Protein AF-A0A5C5G8S6-F1 (afdb_monomer_lite)

Radius of gyration: 29.31 Å; chains: 1; bounding box: 77×38×85 Å

pLDDT: mean 71.07, std 17.26, range [37.69, 96.75]

Foldseek 3Di:
DPPPDPCDPVNLPPPPDPDPADLLNVLQVVLVLQLVLLVVQLVVLVVVLPDPPDDPVNNVLSVVSNVVSVVSNVLSVLSNVCSVVLDLVSLVVSLVVLVVVLVVLVVLVVVVVVVVPDPVCVVLVVVVVVVVVVVVVCVVVVVVPVVDDDDPPVVVVVVVVVVVVVVSVVVVSSVVVLCSVLVSLVVVVVVVVVVVPVVDPDDDDDDDPDPPPPPDQDSVRSSVSVSVVSVVNSVSSVVSSVVSVSVVVCVLQCFDPVDPDDDGDNPPPPPVNVVVVVVVVVVVVVVVVVVVVVD

Structure (mmCIF, N/CA/C/O backbone):
data_AF-A0A5C5G8S6-F1
#
_entry.id   AF-A0A5C5G8S6-F1
#
loop_
_atom_site.group_PDB
_atom_site.id
_atom_site.type_symbol
_atom_site.label_atom_id
_atom_site.label_alt_id
_atom_site.label_comp_id
_atom_site.label_asym_id
_atom_site.label_entity_id
_atom_site.label_seq_id
_atom_site.pdbx_PDB_ins_code
_atom_site.Cartn_x
_atom_site.Cartn_y
_atom_site.Cartn_z
_atom_site.occupancy
_atom_site.B_iso_or_equiv
_atom_site.auth_seq_id
_atom_site.auth_comp_id
_atom_site.auth_asym_id
_atom_site.auth_atom_id
_atom_site.pdbx_PDB_model_num
ATOM 1 N N . MET A 1 1 ? -39.181 -14.891 23.688 1.00 41.28 1 MET A N 1
ATOM 2 C CA . MET A 1 1 ? -38.321 -13.697 23.821 1.00 41.28 1 MET A CA 1
ATOM 3 C C . MET A 1 1 ? -37.142 -14.094 24.687 1.00 41.28 1 MET A C 1
ATOM 5 O O . MET A 1 1 ? -37.355 -14.393 25.852 1.00 41.28 1 MET A O 1
ATOM 9 N N . GLN A 1 2 ? -35.945 -14.228 24.117 1.00 37.69 2 GLN A N 1
ATOM 10 C CA . GLN A 1 2 ? -34.743 -14.430 24.928 1.00 37.69 2 GLN A CA 1
ATOM 11 C C . GLN A 1 2 ? -34.398 -13.081 25.564 1.00 37.69 2 GLN A C 1
ATOM 13 O O . GLN A 1 2 ? -34.300 -12.080 24.857 1.00 37.69 2 GLN A O 1
ATOM 18 N N . SER A 1 3 ? -34.314 -13.037 26.893 1.00 48.69 3 SER A N 1
ATOM 19 C CA . SER A 1 3 ? -33.840 -11.863 27.621 1.00 48.69 3 SER A CA 1
ATOM 20 C C . SER A 1 3 ? -32.429 -11.537 27.141 1.00 48.69 3 SER A C 1
ATOM 22 O O . SER A 1 3 ? -31.570 -12.419 27.171 1.00 48.69 3 SER A O 1
ATOM 24 N N . PHE A 1 4 ? -32.200 -10.301 26.693 1.00 49.53 4 PHE A N 1
ATOM 25 C CA . PHE A 1 4 ? -30.855 -9.806 26.414 1.00 49.53 4 PHE A CA 1
ATOM 26 C C . PHE A 1 4 ? -29.991 -10.057 27.653 1.00 49.53 4 PHE A C 1
ATOM 28 O O . PHE A 1 4 ? -30.268 -9.512 28.722 1.00 49.53 4 PHE A O 1
ATOM 35 N N . ALA A 1 5 ? -28.991 -10.930 27.526 1.00 59.69 5 ALA A N 1
ATOM 36 C CA . ALA A 1 5 ? -27.983 -11.068 28.560 1.00 59.69 5 ALA A CA 1
ATOM 37 C C . ALA A 1 5 ? -27.243 -9.721 28.630 1.00 59.69 5 ALA A C 1
ATOM 39 O O . ALA A 1 5 ? -26.780 -9.248 27.587 1.00 59.69 5 ALA A O 1
ATOM 40 N N . PRO A 1 6 ? -27.199 -9.056 29.798 1.00 64.06 6 PRO A N 1
ATOM 41 C CA . PRO A 1 6 ? -26.493 -7.792 29.929 1.00 64.06 6 PRO A CA 1
ATOM 42 C C . PRO A 1 6 ? -25.030 -8.004 29.551 1.00 64.06 6 PRO A C 1
ATOM 44 O O . PRO A 1 6 ? -24.425 -8.991 29.966 1.00 64.06 6 PRO A O 1
ATOM 47 N N . PHE A 1 7 ? -24.492 -7.083 28.752 1.00 53.84 7 PHE A N 1
ATOM 48 C CA . PHE A 1 7 ? -23.094 -7.087 28.334 1.00 53.84 7 PHE A CA 1
ATOM 49 C C . PHE A 1 7 ? -22.221 -7.139 29.592 1.00 53.84 7 PHE A C 1
ATOM 51 O O . PHE A 1 7 ? -22.242 -6.214 30.410 1.00 53.84 7 PHE A O 1
ATOM 58 N N . THR A 1 8 ? -21.516 -8.246 29.806 1.00 60.38 8 THR A N 1
ATOM 59 C CA . THR A 1 8 ? -20.646 -8.383 30.971 1.00 60.38 8 THR A CA 1
ATOM 60 C C . THR A 1 8 ? -19.299 -7.732 30.660 1.00 60.38 8 THR A C 1
ATOM 62 O O . THR A 1 8 ? -18.848 -7.769 29.516 1.00 60.38 8 THR A O 1
ATOM 65 N N . PRO A 1 9 ? -18.595 -7.149 31.644 1.00 57.72 9 PRO A N 1
ATOM 66 C CA . PRO A 1 9 ? -17.245 -6.623 31.423 1.00 57.72 9 PRO A CA 1
ATOM 67 C C . PRO A 1 9 ? -16.270 -7.666 30.849 1.00 57.72 9 PRO A C 1
ATOM 69 O O . PRO A 1 9 ? -15.322 -7.304 30.162 1.00 57.72 9 PRO A O 1
ATOM 72 N N . SER A 1 10 ? -16.522 -8.958 31.084 1.00 61.84 10 SER A N 1
ATOM 73 C CA . SER A 1 10 ? -15.786 -10.078 30.484 1.00 61.84 10 SER A CA 1
ATOM 74 C C . SER A 1 10 ? -16.032 -10.278 28.985 1.00 61.84 10 SER A C 1
ATOM 76 O O . SER A 1 10 ? -15.214 -10.926 28.333 1.00 61.84 10 SER A O 1
ATOM 78 N N . ASP A 1 11 ? -17.118 -9.729 28.431 1.00 61.88 11 ASP A N 1
ATOM 79 C CA . ASP A 1 11 ? -17.425 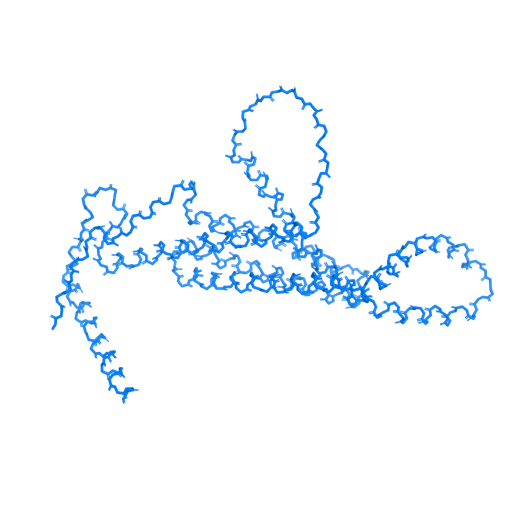-9.785 26.996 1.00 61.88 11 ASP A CA 1
ATOM 80 C C . ASP A 1 11 ? -16.616 -8.757 26.194 1.00 61.88 11 ASP A C 1
ATOM 82 O O . ASP A 1 11 ? -16.367 -8.953 25.000 1.00 61.88 11 ASP A O 1
ATOM 86 N N . VAL A 1 12 ? -16.136 -7.691 26.848 1.00 58.38 12 VAL A N 1
ATOM 87 C CA . VAL A 1 12 ? -15.132 -6.798 26.266 1.00 58.38 12 VAL A CA 1
ATOM 88 C C . VAL A 1 12 ? -13.822 -7.570 26.250 1.00 58.38 12 VAL A C 1
ATOM 90 O O . VAL A 1 12 ? -13.150 -7.725 27.271 1.00 58.38 12 VAL A O 1
ATOM 93 N N . ARG A 1 13 ? -13.453 -8.104 25.081 1.00 56.03 13 ARG A N 1
ATOM 94 C CA . ARG A 1 13 ? -12.182 -8.810 24.916 1.00 56.03 13 ARG A CA 1
ATOM 95 C C . ARG A 1 13 ? -11.063 -7.846 25.302 1.00 56.03 13 ARG A C 1
ATOM 97 O O . ARG A 1 13 ? -10.711 -6.966 24.526 1.00 56.03 13 ARG A O 1
ATOM 104 N N . HIS A 1 14 ? -10.465 -8.034 26.477 1.00 51.22 14 HIS A N 1
ATOM 105 C CA . HIS A 1 14 ? -9.249 -7.334 26.885 1.00 51.22 14 HIS A CA 1
ATOM 106 C C . HIS A 1 14 ? -8.072 -7.779 26.001 1.00 51.22 14 HIS A C 1
ATOM 108 O O . HIS A 1 14 ? -7.168 -8.491 26.435 1.00 51.22 14 HIS A O 1
ATOM 114 N N . ARG A 1 15 ? -8.058 -7.368 24.732 1.00 50.75 15 ARG A N 1
ATOM 115 C CA . ARG A 1 15 ? -6.915 -7.524 23.835 1.00 50.75 15 ARG A CA 1
ATOM 116 C C . ARG A 1 15 ? -5.945 -6.379 24.101 1.00 50.75 15 ARG A C 1
ATOM 118 O O . ARG A 1 15 ? -5.785 -5.474 23.293 1.00 50.75 15 ARG A O 1
ATOM 125 N N . ARG A 1 16 ? -5.282 -6.413 25.261 1.00 46.94 16 ARG A N 1
ATOM 126 C CA . ARG A 1 16 ? -4.108 -5.565 25.507 1.00 46.94 16 ARG A CA 1
ATOM 127 C C . ARG A 1 16 ? -2.948 -6.123 24.680 1.00 46.94 16 ARG A C 1
ATOM 129 O O . ARG A 1 16 ? -2.204 -6.972 25.161 1.00 46.94 16 ARG A O 1
ATOM 136 N N . PHE A 1 17 ? -2.805 -5.705 23.424 1.00 42.25 17 PHE A N 1
ATOM 137 C CA . PHE A 1 17 ? -1.596 -6.035 22.671 1.00 42.25 17 PHE A CA 1
ATOM 138 C C . PHE A 1 17 ? -0.416 -5.192 23.174 1.00 42.25 17 PHE A C 1
ATOM 140 O O . PHE A 1 17 ? -0.381 -3.972 23.046 1.00 42.25 17 PHE A O 1
ATOM 147 N N . CYS A 1 18 ? 0.557 -5.895 23.755 1.00 43.56 18 CYS A N 1
ATOM 148 C CA . CYS A 1 18 ? 1.796 -5.410 24.365 1.00 43.56 18 CYS A CA 1
ATOM 149 C C . CYS A 1 18 ? 2.941 -5.113 23.367 1.00 43.56 18 CYS A C 1
ATOM 151 O O . CYS A 1 18 ? 4.102 -5.278 23.728 1.00 43.56 18 CYS A O 1
ATOM 153 N N . LEU A 1 19 ? 2.682 -4.662 22.131 1.00 45.00 19 LEU A N 1
ATOM 154 C CA . LEU A 1 19 ? 3.768 -4.315 21.192 1.00 45.00 19 LEU A CA 1
ATOM 155 C C . LEU A 1 19 ? 3.790 -2.820 20.828 1.00 45.00 19 LEU A C 1
ATOM 157 O O . LEU A 1 19 ? 3.574 -2.447 19.685 1.00 45.00 19 LEU A O 1
ATOM 161 N N . CYS A 1 20 ? 4.051 -1.996 21.847 1.00 49.06 20 CYS A N 1
ATOM 162 C CA . CYS A 1 20 ? 4.685 -0.660 21.890 1.00 49.06 20 CYS A CA 1
ATOM 163 C C . CYS A 1 20 ? 4.348 0.453 20.872 1.00 49.06 20 CYS A C 1
ATOM 165 O O . CYS A 1 20 ? 4.872 1.554 21.020 1.00 49.06 20 CYS A O 1
ATOM 167 N N . VAL A 1 21 ? 3.469 0.251 19.896 1.00 52.44 21 VAL A N 1
ATOM 168 C CA . VAL A 1 21 ? 2.945 1.316 19.037 1.00 52.44 21 VAL A CA 1
ATOM 169 C C . VAL A 1 21 ? 1.429 1.159 19.028 1.00 52.44 21 VAL A C 1
ATOM 171 O O . VAL A 1 21 ? 0.947 0.117 18.584 1.00 52.44 21 VAL A O 1
ATOM 174 N N . PRO A 1 22 ? 0.657 2.144 19.525 1.00 74.56 22 PRO A N 1
ATOM 175 C CA . PRO A 1 22 ? -0.795 2.114 19.387 1.00 74.56 22 PRO A CA 1
ATOM 176 C C . PRO A 1 22 ? -1.127 1.853 17.916 1.00 74.56 22 PRO A C 1
ATOM 178 O O . PRO A 1 22 ? -0.537 2.508 17.057 1.00 74.56 22 PRO A O 1
ATOM 181 N N . ALA A 1 23 ? -2.005 0.890 17.612 1.00 79.81 23 ALA A N 1
ATOM 182 C CA . ALA A 1 23 ? -2.240 0.419 16.239 1.00 79.81 23 ALA A CA 1
ATOM 183 C C . ALA A 1 23 ? -2.485 1.588 15.264 1.00 79.81 23 ALA A C 1
ATOM 185 O O . ALA A 1 23 ? -1.946 1.619 14.157 1.00 79.81 23 ALA A O 1
ATOM 186 N N . ARG A 1 24 ? -3.160 2.632 15.759 1.00 83.94 24 ARG A N 1
ATOM 187 C CA . ARG A 1 24 ? -3.315 3.939 15.113 1.00 83.94 24 ARG A CA 1
ATOM 188 C C . ARG A 1 24 ? -2.002 4.571 14.630 1.00 83.94 24 ARG A C 1
ATOM 190 O O . ARG A 1 24 ? -1.904 4.956 13.469 1.00 83.94 24 ARG A O 1
ATOM 197 N N . TRP A 1 25 ? -0.995 4.700 15.493 1.00 87.38 25 TRP A N 1
ATOM 198 C CA . TRP A 1 25 ? 0.314 5.253 15.124 1.00 87.38 25 TRP A CA 1
ATOM 199 C C . TRP A 1 25 ? 1.044 4.366 14.119 1.00 87.38 25 TRP A C 1
ATOM 201 O O . TRP A 1 25 ? 1.739 4.893 13.255 1.00 87.38 25 TRP A O 1
ATOM 211 N N . GLY A 1 26 ? 0.844 3.047 14.189 1.00 86.06 26 GLY A N 1
ATOM 212 C CA . GLY A 1 26 ? 1.350 2.111 13.189 1.00 86.06 26 GLY A CA 1
ATOM 213 C C . GLY A 1 26 ? 0.797 2.430 11.801 1.00 86.06 26 GLY A C 1
ATOM 214 O O . GLY A 1 26 ? 1.569 2.664 10.872 1.00 86.06 26 GLY A O 1
ATOM 215 N N . VAL A 1 27 ? -0.530 2.536 11.673 1.00 88.81 27 VAL A N 1
ATOM 216 C CA . VAL A 1 27 ? -1.188 2.885 10.403 1.00 88.81 27 VAL A CA 1
ATOM 217 C C . VAL A 1 27 ? -0.757 4.270 9.913 1.00 88.81 27 VAL A C 1
ATOM 219 O O . VAL A 1 27 ? -0.433 4.415 8.736 1.00 88.81 27 VAL A O 1
ATOM 222 N N . LEU A 1 28 ? -0.679 5.272 10.797 1.00 91.69 28 LEU A N 1
ATOM 223 C CA . LEU A 1 28 ? -0.243 6.628 10.434 1.00 91.69 28 LEU A CA 1
ATOM 224 C C . LEU A 1 28 ? 1.201 6.663 9.924 1.00 91.69 28 LEU A C 1
ATOM 226 O O . LEU A 1 28 ? 1.461 7.239 8.867 1.00 91.69 28 LEU A O 1
ATOM 230 N N . ALA A 1 29 ? 2.132 6.047 10.654 1.00 89.19 29 ALA A N 1
ATOM 231 C CA . ALA A 1 29 ? 3.547 6.041 10.300 1.00 89.19 29 ALA A CA 1
ATOM 232 C C . ALA A 1 29 ? 3.795 5.282 8.992 1.00 89.19 29 ALA A C 1
ATOM 234 O O . ALA A 1 29 ? 4.519 5.770 8.125 1.00 89.19 29 ALA A O 1
ATOM 235 N N . LEU A 1 30 ? 3.160 4.119 8.821 1.00 87.62 30 LEU A N 1
ATOM 236 C CA . LEU A 1 30 ? 3.308 3.308 7.613 1.00 87.62 30 LEU A CA 1
ATOM 237 C C . LEU A 1 30 ? 2.661 3.970 6.400 1.00 87.62 30 LEU A C 1
ATOM 239 O O . LEU A 1 30 ? 3.263 3.973 5.329 1.00 87.62 30 LEU A O 1
ATOM 243 N N . SER A 1 31 ? 1.494 4.595 6.568 1.00 91.62 31 SER A N 1
ATOM 244 C CA . SER A 1 31 ? 0.842 5.352 5.495 1.00 91.62 31 SER A CA 1
ATOM 245 C C . SER A 1 31 ? 1.689 6.548 5.066 1.00 91.62 31 SER A C 1
ATOM 247 O O . SER A 1 31 ? 1.892 6.763 3.875 1.00 91.62 31 SER A O 1
ATOM 249 N N . LEU A 1 32 ? 2.258 7.298 6.014 1.00 93.12 32 LEU A N 1
ATOM 250 C CA . LEU A 1 32 ? 3.120 8.437 5.697 1.00 93.12 32 LEU A CA 1
ATOM 251 C C . LEU A 1 32 ? 4.421 8.001 5.005 1.00 93.12 32 LEU A C 1
ATOM 253 O O . LEU A 1 32 ? 4.829 8.607 4.011 1.00 93.12 32 LEU A O 1
ATOM 257 N N . ALA A 1 33 ? 5.060 6.938 5.499 1.00 89.38 33 ALA A N 1
ATOM 258 C CA . ALA A 1 33 ? 6.261 6.381 4.885 1.00 89.38 33 ALA A CA 1
ATOM 259 C C . ALA A 1 33 ? 5.972 5.860 3.468 1.00 89.38 33 ALA A C 1
ATOM 261 O O . ALA A 1 33 ? 6.700 6.192 2.530 1.00 89.38 33 ALA A O 1
ATOM 262 N N . GLY A 1 34 ? 4.879 5.111 3.299 1.00 89.12 34 GLY A N 1
ATOM 263 C CA . GLY A 1 34 ? 4.417 4.606 2.009 1.00 89.12 34 GLY A CA 1
ATOM 264 C C . GLY A 1 34 ? 4.115 5.730 1.019 1.00 89.12 34 GLY A C 1
ATOM 265 O O . GLY A 1 34 ? 4.617 5.697 -0.105 1.00 89.12 34 GLY A O 1
ATOM 266 N N . ALA A 1 35 ? 3.394 6.771 1.449 1.00 93.62 35 ALA A N 1
ATOM 267 C CA . ALA A 1 35 ? 3.105 7.944 0.626 1.00 93.62 35 ALA A CA 1
ATOM 268 C C . ALA A 1 35 ? 4.390 8.658 0.193 1.00 93.62 35 ALA A C 1
ATOM 270 O O . ALA A 1 35 ? 4.540 8.993 -0.977 1.00 93.62 35 ALA A O 1
ATOM 271 N N . THR A 1 36 ? 5.338 8.848 1.114 1.00 91.62 36 THR A N 1
ATOM 272 C CA . THR A 1 36 ? 6.602 9.542 0.830 1.00 91.62 36 THR A CA 1
ATOM 273 C C . THR A 1 36 ? 7.436 8.777 -0.193 1.00 91.62 36 THR A C 1
ATOM 275 O O . THR A 1 36 ? 7.851 9.346 -1.200 1.00 91.62 36 THR A O 1
ATOM 278 N N . ILE A 1 37 ? 7.641 7.473 0.023 1.00 88.56 37 ILE A N 1
ATOM 279 C CA . ILE A 1 37 ? 8.406 6.621 -0.898 1.00 88.56 37 ILE A CA 1
ATOM 280 C C . ILE A 1 37 ? 7.732 6.602 -2.275 1.00 88.56 37 ILE A C 1
ATOM 282 O O . ILE A 1 37 ? 8.396 6.808 -3.292 1.00 88.56 37 ILE A O 1
ATOM 286 N N . SER A 1 38 ? 6.411 6.425 -2.309 1.00 91.19 38 SER A N 1
ATOM 287 C CA . SER A 1 38 ? 5.646 6.389 -3.556 1.00 91.19 38 SER A CA 1
ATOM 288 C C . SER A 1 38 ? 5.716 7.716 -4.307 1.00 91.19 38 SER A C 1
ATOM 290 O O . SER A 1 38 ? 5.965 7.725 -5.509 1.00 91.19 38 SER A O 1
ATOM 292 N N . ALA A 1 39 ? 5.598 8.846 -3.605 1.00 94.38 39 ALA A N 1
ATOM 293 C CA . ALA A 1 39 ? 5.727 10.172 -4.199 1.00 94.38 39 ALA A CA 1
ATOM 294 C C . ALA A 1 39 ? 7.126 10.393 -4.789 1.00 94.38 39 ALA A C 1
ATOM 296 O O . ALA A 1 39 ? 7.241 10.850 -5.925 1.00 94.38 39 ALA A O 1
ATOM 297 N N . CYS A 1 40 ? 8.191 10.009 -4.074 1.00 91.38 40 CYS A N 1
ATOM 298 C CA . CYS A 1 40 ? 9.557 10.088 -4.594 1.00 91.38 40 CYS A CA 1
ATOM 299 C C . CYS A 1 40 ? 9.728 9.274 -5.886 1.00 91.38 40 CYS A C 1
ATOM 301 O O . CYS A 1 40 ? 10.315 9.767 -6.851 1.00 91.38 40 CYS A O 1
ATOM 303 N N . HIS A 1 41 ? 9.193 8.050 -5.931 1.00 90.50 41 HIS A N 1
ATOM 304 C CA . HIS A 1 41 ? 9.257 7.207 -7.126 1.00 90.50 41 HIS A CA 1
ATOM 305 C C . HIS A 1 41 ? 8.410 7.751 -8.285 1.00 90.50 41 HIS A C 1
ATOM 307 O O . HIS A 1 41 ? 8.881 7.742 -9.425 1.00 90.50 41 HIS A O 1
ATOM 313 N N . GLY A 1 42 ? 7.218 8.281 -8.001 1.00 92.12 42 GLY A N 1
ATOM 314 C CA . GLY A 1 42 ? 6.363 8.942 -8.987 1.00 92.12 42 GLY A CA 1
ATOM 315 C C . GLY A 1 42 ? 7.035 10.172 -9.597 1.00 92.12 42 GLY A C 1
ATOM 316 O O . GLY A 1 42 ? 7.131 10.274 -10.816 1.00 92.12 42 GLY A O 1
ATOM 317 N N . ILE A 1 43 ? 7.606 11.054 -8.768 1.00 93.69 43 ILE A N 1
ATOM 318 C CA . ILE A 1 43 ? 8.358 12.235 -9.227 1.00 93.69 43 ILE A CA 1
ATOM 319 C C . ILE A 1 43 ? 9.560 11.814 -10.078 1.00 93.69 43 ILE A C 1
ATOM 321 O O . ILE A 1 43 ? 9.785 12.378 -11.147 1.00 93.69 43 ILE A O 1
ATOM 325 N N . ALA A 1 44 ? 10.315 10.800 -9.647 1.00 92.31 44 ALA A N 1
ATOM 326 C CA . ALA A 1 44 ? 11.452 10.300 -10.414 1.00 92.31 44 ALA A CA 1
ATOM 327 C C . ALA A 1 44 ? 11.032 9.746 -11.788 1.00 92.31 44 ALA A C 1
ATOM 329 O O . ALA A 1 44 ? 11.762 9.930 -12.760 1.00 92.31 44 ALA A O 1
ATOM 330 N N . ALA A 1 45 ? 9.877 9.078 -11.882 1.00 92.12 45 ALA A N 1
ATOM 331 C CA . ALA A 1 45 ? 9.315 8.616 -13.152 1.00 92.12 45 ALA A CA 1
ATOM 332 C C . ALA A 1 45 ? 8.891 9.782 -14.053 1.00 92.12 45 ALA A C 1
ATOM 334 O O . ALA A 1 45 ? 9.243 9.799 -15.230 1.00 92.12 45 ALA A O 1
ATOM 335 N N . THR A 1 46 ? 8.254 10.812 -13.492 1.00 95.75 46 THR A N 1
ATOM 336 C CA . THR A 1 46 ? 7.910 12.038 -14.227 1.00 95.75 46 THR A CA 1
ATOM 337 C C . THR A 1 46 ? 9.147 12.732 -14.793 1.00 95.75 46 THR A C 1
ATOM 339 O O . THR A 1 46 ? 9.156 13.113 -15.960 1.00 95.75 46 THR A O 1
ATOM 342 N N . ILE A 1 47 ? 10.225 12.848 -14.008 1.00 95.81 47 ILE A N 1
ATOM 343 C CA . ILE A 1 47 ? 11.485 13.444 -14.481 1.00 95.81 47 ILE A CA 1
ATOM 344 C C . ILE A 1 47 ? 12.063 12.642 -15.658 1.00 95.81 47 ILE A C 1
ATOM 346 O O . ILE A 1 47 ? 12.510 13.243 -16.633 1.00 95.81 47 ILE A O 1
ATOM 350 N N . ARG A 1 48 ? 12.032 11.301 -15.601 1.00 93.25 48 ARG A N 1
ATOM 351 C CA . ARG A 1 48 ? 12.508 10.443 -16.703 1.00 93.25 48 ARG A CA 1
ATOM 352 C C . ARG A 1 48 ? 11.639 10.556 -17.951 1.00 93.25 48 ARG A C 1
ATOM 354 O O . ARG A 1 48 ? 12.187 10.601 -19.047 1.00 93.25 48 ARG A O 1
ATOM 361 N N . LEU A 1 49 ? 10.320 10.647 -17.789 1.00 95.06 49 LEU A N 1
ATOM 362 C CA . LEU A 1 49 ? 9.380 10.817 -18.898 1.00 95.06 49 LEU A CA 1
ATOM 363 C C . LEU A 1 49 ? 9.604 12.137 -19.650 1.00 95.06 49 LEU A C 1
ATOM 365 O O . LEU A 1 49 ? 9.468 12.177 -20.867 1.00 95.06 49 LEU A O 1
ATOM 369 N N . CYS A 1 50 ? 9.976 13.204 -18.940 1.00 96.75 50 CYS A N 1
ATOM 370 C CA . CYS A 1 50 ? 10.277 14.506 -19.539 1.00 96.75 50 CYS A CA 1
ATOM 371 C C . CYS A 1 50 ? 11.671 14.586 -20.191 1.00 96.75 50 CYS A C 1
ATOM 373 O O . CYS A 1 50 ? 12.042 15.647 -20.696 1.00 96.75 50 CYS A O 1
ATOM 375 N N . SER A 1 51 ? 12.462 13.508 -20.169 1.00 96.00 51 SER A N 1
ATOM 376 C CA . SER A 1 51 ? 13.768 13.479 -20.825 1.00 96.00 51 SER A CA 1
ATOM 377 C C . SER A 1 51 ? 13.607 13.449 -22.353 1.00 96.00 51 SER A C 1
ATOM 379 O O . SER A 1 51 ? 12.822 12.646 -22.860 1.00 96.00 51 SER A O 1
ATOM 381 N N . PRO A 1 52 ? 14.372 14.251 -23.119 1.00 93.19 52 PRO A N 1
ATOM 382 C CA . PRO A 1 52 ? 14.289 14.270 -24.584 1.00 93.19 52 PRO A CA 1
ATOM 383 C C . PRO A 1 52 ? 14.732 12.954 -25.248 1.00 93.19 52 PRO A C 1
ATOM 385 O O . PRO A 1 52 ? 14.503 12.762 -26.437 1.00 93.19 52 PRO A O 1
ATOM 388 N N . GLU A 1 53 ? 15.366 12.052 -24.497 1.00 94.62 53 GLU A N 1
ATOM 389 C CA . GLU A 1 53 ? 15.894 10.773 -24.989 1.00 94.62 53 GLU A CA 1
ATOM 390 C C . GLU A 1 53 ? 14.912 9.598 -24.832 1.00 94.62 53 GLU A C 1
ATOM 392 O O . GLU A 1 53 ? 15.276 8.452 -25.100 1.00 94.62 53 GLU A O 1
ATOM 397 N N . VAL A 1 54 ? 13.681 9.846 -24.370 1.00 91.38 54 VAL A N 1
ATOM 398 C CA . VAL A 1 54 ? 12.708 8.780 -24.105 1.00 91.38 54 VAL A CA 1
ATOM 399 C C . VAL A 1 54 ? 12.103 8.269 -25.422 1.00 91.38 54 VAL A C 1
ATOM 401 O O . VAL A 1 54 ? 11.509 9.015 -26.200 1.00 91.38 54 VAL A O 1
ATOM 404 N N . ASP A 1 55 ? 12.269 6.978 -25.702 1.00 93.00 55 ASP A N 1
ATOM 405 C CA . ASP A 1 55 ? 11.596 6.324 -26.823 1.00 93.00 55 ASP A CA 1
ATOM 406 C C . ASP A 1 55 ? 10.101 6.111 -26.522 1.00 93.00 55 ASP A C 1
ATOM 408 O O . ASP A 1 55 ? 9.671 6.076 -25.369 1.00 93.00 55 ASP A O 1
ATOM 412 N N . ALA A 1 56 ? 9.281 5.940 -27.564 1.00 89.31 56 ALA A N 1
ATOM 413 C CA . ALA A 1 56 ? 7.828 5.821 -27.406 1.00 89.31 56 ALA A CA 1
ATOM 414 C C . ALA A 1 56 ? 7.408 4.659 -26.489 1.00 89.31 56 ALA A C 1
ATOM 416 O O . ALA A 1 56 ? 6.380 4.740 -25.818 1.00 89.31 56 ALA A O 1
ATOM 417 N N . TRP A 1 57 ? 8.186 3.576 -26.450 1.00 83.06 57 TRP A N 1
ATOM 418 C CA . TRP A 1 57 ? 7.880 2.429 -25.608 1.00 83.06 57 TRP A CA 1
ATOM 419 C C . TRP A 1 57 ? 8.254 2.685 -24.148 1.00 83.06 57 TRP A C 1
ATOM 421 O O . TRP A 1 57 ? 7.428 2.460 -23.261 1.00 83.06 57 TRP A O 1
ATOM 431 N N . SER A 1 58 ? 9.456 3.202 -23.875 1.00 83.00 58 SER A N 1
ATOM 432 C CA . SER A 1 58 ? 9.831 3.588 -22.509 1.00 83.00 58 SER A CA 1
ATOM 433 C C . SER A 1 58 ? 8.931 4.687 -21.945 1.00 83.00 58 SER A C 1
ATOM 435 O O . SER A 1 58 ? 8.612 4.631 -20.758 1.00 83.00 58 SER A O 1
ATOM 437 N N . ALA A 1 59 ? 8.415 5.593 -22.783 1.00 88.50 59 ALA A N 1
ATOM 438 C CA . ALA A 1 59 ? 7.409 6.573 -22.379 1.00 88.50 59 ALA A CA 1
ATOM 439 C C . ALA A 1 59 ? 6.171 5.908 -21.755 1.00 88.50 59 ALA A C 1
ATOM 441 O O . ALA A 1 59 ? 5.751 6.291 -20.664 1.00 88.50 59 ALA A O 1
ATOM 442 N N . TRP A 1 60 ? 5.615 4.869 -22.392 1.00 87.69 60 TRP A N 1
ATOM 443 C CA . TRP A 1 60 ? 4.465 4.133 -21.848 1.00 87.69 60 TRP A CA 1
ATOM 444 C C . TRP A 1 60 ? 4.776 3.458 -20.511 1.00 87.69 60 TRP A C 1
ATOM 446 O O . TRP A 1 60 ? 3.933 3.461 -19.614 1.00 87.69 60 TRP A O 1
ATOM 456 N N . VAL A 1 61 ? 5.985 2.913 -20.353 1.00 84.25 61 VAL A N 1
ATOM 457 C CA . VAL A 1 61 ? 6.428 2.305 -19.089 1.00 84.25 61 VAL A CA 1
ATOM 458 C C . VAL A 1 61 ? 6.525 3.350 -17.980 1.00 84.25 61 VAL A C 1
ATOM 460 O O . VAL A 1 61 ? 6.077 3.097 -16.862 1.00 84.25 61 VAL A O 1
ATOM 463 N N . GLU A 1 62 ? 7.069 4.531 -18.275 1.00 89.56 62 GLU A N 1
ATOM 464 C CA . GLU A 1 62 ? 7.142 5.619 -17.298 1.00 89.56 62 GLU A CA 1
ATOM 465 C C . GLU A 1 62 ? 5.749 6.162 -16.957 1.00 89.56 62 GLU A C 1
ATOM 467 O O . GLU A 1 62 ? 5.467 6.382 -15.783 1.00 89.56 62 GLU A O 1
ATOM 472 N N . VAL A 1 63 ? 4.831 6.279 -17.925 1.00 91.81 63 VAL A N 1
ATOM 473 C CA . VAL A 1 63 ? 3.426 6.643 -17.659 1.00 91.81 63 VAL A CA 1
ATOM 474 C C . VAL A 1 63 ? 2.751 5.613 -16.752 1.00 91.81 63 VAL A C 1
ATOM 476 O O . VAL A 1 63 ? 2.139 5.988 -15.752 1.00 91.81 63 VAL A O 1
ATOM 479 N N . ALA A 1 64 ? 2.896 4.318 -17.043 1.00 84.75 64 ALA A N 1
ATOM 480 C CA . ALA A 1 64 ? 2.353 3.255 -16.198 1.00 84.75 64 ALA A CA 1
ATOM 481 C C . ALA A 1 64 ? 2.943 3.303 -14.777 1.00 84.75 64 ALA A C 1
ATOM 483 O O . ALA A 1 64 ? 2.216 3.146 -13.799 1.00 84.75 64 ALA A O 1
ATOM 484 N N . SER A 1 65 ? 4.243 3.585 -14.659 1.00 86.06 65 SER A N 1
ATOM 485 C CA . SER A 1 65 ? 4.927 3.791 -13.380 1.00 86.06 65 SER A CA 1
ATOM 486 C C . SER A 1 65 ? 4.352 4.991 -12.617 1.00 86.06 65 SER A C 1
ATOM 488 O O . SER A 1 65 ? 4.037 4.863 -11.437 1.00 86.06 65 SER A O 1
ATOM 490 N N . ILE A 1 66 ? 4.137 6.137 -13.274 1.00 92.19 66 ILE A N 1
ATOM 491 C CA . ILE A 1 66 ? 3.531 7.333 -12.659 1.00 92.19 66 ILE A CA 1
ATOM 492 C C . ILE A 1 66 ? 2.126 7.025 -12.140 1.00 92.19 66 ILE A C 1
ATOM 494 O O . ILE A 1 66 ? 1.810 7.379 -11.006 1.00 92.19 66 ILE A O 1
ATOM 498 N N . VAL A 1 67 ? 1.296 6.343 -12.936 1.00 91.12 67 VAL A N 1
ATOM 499 C CA . VAL A 1 67 ? -0.060 5.947 -12.525 1.00 91.12 67 VAL A CA 1
ATOM 500 C C . VAL A 1 67 ? -0.004 5.003 -11.326 1.00 91.12 67 VAL A C 1
ATOM 502 O O . VAL A 1 67 ? -0.718 5.218 -10.349 1.00 91.12 67 VAL A O 1
ATOM 505 N N . LEU A 1 68 ? 0.881 4.004 -11.358 1.00 88.56 68 LEU A N 1
ATOM 506 C CA . LEU A 1 68 ? 1.055 3.052 -10.266 1.00 88.56 68 LEU A CA 1
ATOM 507 C C . LEU A 1 68 ? 1.471 3.760 -8.968 1.00 88.56 68 LEU A C 1
ATOM 509 O O . LEU A 1 68 ? 0.764 3.668 -7.964 1.00 88.56 68 LEU A O 1
ATOM 513 N N . TRP A 1 69 ? 2.569 4.518 -8.990 1.00 90.25 69 TRP A N 1
ATOM 514 C CA . TRP A 1 69 ? 3.080 5.216 -7.806 1.00 90.25 69 TRP A CA 1
ATOM 515 C C . TRP A 1 69 ? 2.135 6.314 -7.320 1.00 90.25 69 TRP A C 1
ATOM 517 O O . TRP A 1 69 ? 1.955 6.475 -6.116 1.00 90.25 69 TRP A O 1
ATOM 527 N N . GLY A 1 70 ? 1.487 7.035 -8.236 1.00 93.00 70 GLY A N 1
ATOM 528 C CA . GLY A 1 70 ? 0.477 8.037 -7.905 1.00 93.00 70 GLY A CA 1
ATOM 529 C C . GLY A 1 70 ? -0.745 7.421 -7.227 1.00 93.00 70 GLY A C 1
ATOM 530 O O . GLY A 1 70 ? -1.205 7.935 -6.208 1.00 93.00 70 GLY A O 1
ATOM 531 N N . SER A 1 71 ? -1.231 6.281 -7.727 1.00 90.44 71 SER A N 1
ATOM 532 C CA . SER A 1 71 ? -2.341 5.559 -7.099 1.00 90.44 71 SER A CA 1
ATOM 533 C C . SER A 1 71 ? -1.979 5.075 -5.692 1.00 90.44 71 SER A C 1
ATOM 535 O O . SER A 1 71 ? -2.783 5.218 -4.774 1.00 90.44 71 SER A O 1
ATOM 537 N N . LEU A 1 72 ? -0.737 4.625 -5.477 1.00 90.88 72 LEU A N 1
ATOM 538 C CA . LEU A 1 72 ? -0.252 4.219 -4.158 1.00 90.88 72 LEU A CA 1
ATOM 539 C C . LEU A 1 72 ? -0.169 5.396 -3.172 1.00 90.88 72 LEU A C 1
ATOM 541 O O . LEU A 1 72 ? -0.527 5.236 -2.008 1.00 90.88 72 LEU A O 1
ATOM 545 N N . VAL A 1 73 ? 0.211 6.599 -3.628 1.00 94.94 73 VAL A N 1
ATOM 546 C CA . VAL A 1 73 ? 0.129 7.818 -2.799 1.00 94.94 73 VAL A CA 1
ATOM 547 C C . VAL A 1 73 ? -1.309 8.059 -2.348 1.00 94.94 73 VAL A C 1
ATOM 549 O O . VAL A 1 73 ? -1.543 8.277 -1.160 1.00 94.94 73 VAL A O 1
ATOM 552 N N . VAL A 1 74 ? -2.274 7.986 -3.270 1.00 93.69 74 VAL A N 1
ATOM 553 C CA . VAL A 1 74 ? -3.697 8.166 -2.947 1.00 93.69 74 VAL A CA 1
ATOM 554 C C . VAL A 1 74 ? -4.151 7.121 -1.927 1.00 93.69 74 VAL A C 1
ATOM 556 O O . VAL A 1 74 ? -4.729 7.494 -0.909 1.00 93.69 74 VAL A O 1
ATOM 559 N N . LEU A 1 75 ? -3.822 5.842 -2.130 1.00 91.88 75 LEU A N 1
ATOM 560 C CA . LEU A 1 75 ? -4.127 4.766 -1.179 1.00 91.88 75 LEU A CA 1
ATOM 561 C C . LEU A 1 75 ? -3.569 5.055 0.220 1.00 91.88 75 LEU A C 1
ATOM 563 O O . LEU A 1 75 ? -4.290 4.949 1.211 1.00 91.88 75 LEU A O 1
ATOM 567 N N . CYS A 1 76 ? -2.309 5.478 0.317 1.00 93.62 76 CYS A N 1
ATOM 568 C CA . CYS A 1 76 ? -1.707 5.846 1.594 1.00 93.62 76 CYS A CA 1
ATOM 569 C C . CYS A 1 76 ? -2.398 7.054 2.251 1.00 93.62 76 CYS A C 1
ATOM 571 O O . CYS A 1 76 ? -2.541 7.083 3.473 1.00 93.62 76 CYS A O 1
ATOM 573 N N . LEU A 1 77 ? -2.872 8.033 1.475 1.00 93.75 77 LEU A N 1
ATOM 574 C CA . LEU A 1 77 ? -3.647 9.155 2.015 1.00 93.75 77 LEU A CA 1
ATOM 575 C C . LEU A 1 77 ? -5.000 8.706 2.582 1.00 93.75 77 LEU A C 1
ATOM 577 O O . LEU A 1 77 ? -5.407 9.231 3.617 1.00 93.75 77 LEU A O 1
ATOM 581 N N . TYR A 1 78 ? -5.661 7.713 1.975 1.00 92.38 78 TYR A N 1
ATOM 582 C CA . TYR A 1 78 ? -6.871 7.100 2.541 1.00 92.38 78 TYR A CA 1
ATOM 583 C C . TYR A 1 78 ? -6.592 6.455 3.904 1.00 92.38 78 TYR A C 1
ATOM 585 O O . TYR A 1 78 ? -7.317 6.725 4.863 1.00 92.38 78 TYR A O 1
ATOM 593 N N . GLY A 1 79 ? -5.514 5.672 4.022 1.00 91.12 79 GLY A N 1
ATOM 594 C CA . GLY A 1 79 ? -5.104 5.066 5.295 1.00 91.12 79 GLY A CA 1
ATOM 595 C C . GLY A 1 79 ? -4.785 6.106 6.372 1.00 91.12 79 GLY A C 1
ATOM 596 O O . GLY A 1 79 ? -5.235 5.994 7.516 1.00 91.12 79 GLY A O 1
ATOM 597 N N . TRP A 1 80 ? -4.080 7.175 5.994 1.00 94.25 80 TRP A N 1
ATOM 598 C CA . TRP A 1 80 ? -3.753 8.281 6.892 1.00 94.25 80 TRP A CA 1
ATOM 599 C C . TRP A 1 80 ? -5.003 9.051 7.351 1.00 94.25 80 TRP A C 1
ATOM 601 O O . TRP A 1 80 ? -5.208 9.240 8.552 1.00 94.25 80 TRP A O 1
ATOM 611 N N . ALA A 1 81 ? -5.880 9.438 6.421 1.00 94.81 81 ALA A N 1
ATOM 612 C CA . ALA A 1 81 ? -7.120 10.153 6.724 1.00 94.81 81 ALA A CA 1
ATOM 613 C C . ALA A 1 81 ? -8.096 9.301 7.554 1.00 94.81 81 ALA A C 1
ATOM 615 O O . ALA A 1 81 ? -8.717 9.811 8.491 1.00 94.81 81 ALA A O 1
ATOM 616 N N . GLY A 1 82 ? -8.198 8.000 7.267 1.00 92.25 82 GLY A N 1
ATOM 617 C CA . GLY A 1 82 ? -8.992 7.049 8.049 1.00 92.25 82 GLY A CA 1
ATOM 618 C C . GLY A 1 82 ? -8.508 6.948 9.497 1.00 92.25 82 GLY A C 1
ATOM 619 O O . GLY A 1 82 ? -9.304 7.076 10.426 1.00 92.25 82 GLY A O 1
ATOM 620 N N . ALA A 1 83 ? -7.194 6.835 9.709 1.00 91.50 83 ALA A N 1
ATOM 621 C CA . ALA A 1 83 ? -6.609 6.764 11.050 1.00 91.50 83 ALA A CA 1
ATOM 622 C C . ALA A 1 83 ? -6.708 8.083 11.847 1.00 91.50 83 ALA A C 1
ATOM 624 O O . ALA A 1 83 ? -6.779 8.068 13.083 1.00 91.50 83 ALA A O 1
ATOM 625 N N . ILE A 1 84 ? -6.728 9.239 11.173 1.00 93.88 84 ILE A N 1
ATOM 626 C CA . ILE A 1 84 ? -6.979 10.532 11.831 1.00 93.88 84 ILE A CA 1
ATOM 627 C C . ILE A 1 84 ? -8.448 10.676 12.202 1.00 93.88 84 ILE A C 1
ATOM 629 O O . ILE A 1 84 ? -8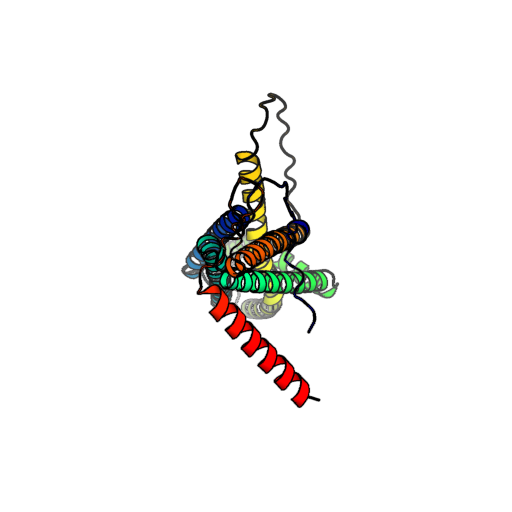.739 10.991 13.354 1.00 93.88 84 ILE A O 1
ATOM 633 N N . SER A 1 85 ? -9.347 10.432 11.247 1.00 94.00 85 SER A N 1
ATOM 634 C CA . SER A 1 85 ? -10.792 10.617 11.418 1.00 94.00 85 SER A CA 1
ATOM 635 C C . SER A 1 85 ? -11.455 9.554 12.292 1.00 94.00 85 SER A C 1
ATOM 637 O O . SER A 1 85 ? -12.601 9.748 12.685 1.00 94.00 85 SER A O 1
ATOM 639 N N . GLN A 1 86 ? -10.755 8.450 12.586 1.00 92.12 86 GLN A N 1
ATOM 640 C CA . GLN A 1 86 ? -11.266 7.312 13.358 1.00 92.12 86 GLN A CA 1
ATOM 641 C C . GLN A 1 86 ? -12.570 6.735 12.779 1.00 92.12 86 GLN A C 1
ATOM 643 O O . GLN A 1 86 ? -13.367 6.139 13.498 1.00 92.12 86 GLN A O 1
ATOM 648 N N . LYS A 1 87 ? -12.799 6.902 11.470 1.00 91.12 87 LYS A N 1
ATOM 649 C CA . LYS A 1 87 ? -13.958 6.333 10.780 1.00 91.12 87 LYS A CA 1
ATOM 650 C C . LYS A 1 87 ? -13.616 4.941 10.273 1.00 91.12 87 LYS A C 1
ATOM 652 O O . LYS A 1 87 ? -12.792 4.809 9.365 1.00 91.12 87 LYS A O 1
ATOM 657 N N . ARG A 1 88 ? -14.287 3.921 10.812 1.00 91.69 88 ARG A N 1
ATOM 658 C CA . ARG A 1 88 ? -14.084 2.516 10.435 1.00 91.69 88 ARG A CA 1
ATOM 659 C C . ARG A 1 88 ? -14.192 2.292 8.933 1.00 91.69 88 ARG A C 1
ATOM 661 O O . ARG A 1 88 ? -13.301 1.679 8.364 1.00 91.69 88 ARG A O 1
ATOM 668 N N . GLU A 1 89 ? -15.218 2.854 8.297 1.00 94.00 89 GLU A N 1
ATOM 669 C CA . GLU A 1 89 ? -15.466 2.682 6.859 1.00 94.00 89 GLU A CA 1
ATOM 670 C C . GLU A 1 89 ? -14.237 3.044 6.007 1.00 94.00 89 GLU A C 1
ATOM 672 O O . GLU A 1 89 ? -13.881 2.323 5.083 1.00 94.00 89 GLU A O 1
ATOM 677 N N . TRP A 1 90 ? -13.533 4.129 6.345 1.00 93.06 90 TRP A N 1
ATOM 678 C CA . TRP A 1 90 ? -12.353 4.579 5.597 1.00 93.06 90 TRP A CA 1
ATOM 679 C C . TRP A 1 90 ? -11.165 3.632 5.766 1.00 93.06 90 TRP A C 1
ATOM 681 O O . TRP A 1 90 ? -10.431 3.367 4.814 1.00 93.06 90 TRP A O 1
ATOM 691 N N . VAL A 1 91 ? -10.982 3.118 6.982 1.00 92.12 91 VAL A N 1
ATOM 692 C CA . VAL A 1 91 ? -9.923 2.156 7.302 1.00 92.12 91 VAL A CA 1
ATOM 693 C C . VAL A 1 91 ? -10.227 0.792 6.678 1.00 92.12 91 VAL A C 1
ATOM 695 O O . VAL A 1 91 ? -9.304 0.104 6.255 1.00 92.12 91 VAL A O 1
ATOM 698 N N . GLU A 1 92 ? -11.503 0.420 6.572 1.00 94.00 92 GLU A N 1
ATOM 699 C CA . GLU A 1 92 ? -11.962 -0.838 5.975 1.00 94.00 92 GLU A CA 1
ATOM 700 C C . GLU A 1 92 ? -11.720 -0.840 4.465 1.00 94.00 92 GLU A C 1
ATOM 702 O O . GLU A 1 92 ? -11.082 -1.754 3.951 1.00 94.00 92 GLU A O 1
ATOM 707 N N . TRP A 1 93 ? -12.073 0.248 3.774 1.00 93.69 93 TRP A N 1
ATOM 708 C CA . TRP A 1 93 ? -11.709 0.434 2.365 1.00 93.69 93 TRP A CA 1
ATOM 709 C C . TRP A 1 93 ? -10.196 0.388 2.140 1.00 93.69 93 TRP A C 1
ATOM 711 O O . TRP A 1 93 ? -9.720 -0.254 1.203 1.00 93.69 93 TRP A O 1
ATOM 721 N N . PHE A 1 94 ? -9.418 1.047 3.003 1.00 92.00 94 PHE A N 1
ATOM 722 C CA . PHE A 1 94 ? -7.960 0.994 2.924 1.00 92.00 94 PHE A CA 1
ATOM 723 C C . PHE A 1 94 ? -7.429 -0.434 3.124 1.00 92.00 94 PHE A C 1
ATOM 725 O O . PHE A 1 94 ? -6.573 -0.877 2.360 1.00 92.00 94 PHE A O 1
ATOM 732 N N . TYR A 1 95 ? -7.965 -1.173 4.098 1.00 93.12 95 TYR A N 1
ATOM 733 C CA . TYR A 1 95 ? -7.626 -2.573 4.344 1.00 93.12 95 TYR A CA 1
ATOM 734 C C . TYR A 1 95 ? -7.910 -3.459 3.128 1.00 93.12 95 TYR A C 1
ATOM 736 O O . TYR A 1 95 ? -7.026 -4.201 2.699 1.00 93.12 95 TYR A O 1
ATOM 744 N N . GLU A 1 96 ? -9.103 -3.352 2.539 1.00 94.12 96 GLU A N 1
ATOM 745 C CA . GLU A 1 96 ? -9.473 -4.115 1.345 1.00 94.12 96 GLU A CA 1
ATOM 746 C C . GLU A 1 96 ? -8.534 -3.818 0.170 1.00 94.12 96 GLU A C 1
ATOM 748 O O . GLU A 1 96 ? -8.093 -4.736 -0.522 1.00 94.12 96 GLU A O 1
ATOM 753 N N . LEU A 1 97 ? -8.167 -2.550 -0.035 1.00 90.00 97 LEU A N 1
ATOM 754 C CA . LEU A 1 97 ? -7.257 -2.152 -1.111 1.00 90.00 97 LEU A CA 1
ATOM 755 C C . LEU A 1 97 ? -5.834 -2.684 -0.896 1.00 90.00 97 LEU A C 1
ATOM 757 O O . LEU A 1 97 ? -5.225 -3.185 -1.843 1.00 90.00 97 LEU A O 1
ATOM 761 N N . VAL A 1 98 ? -5.311 -2.635 0.334 1.00 89.88 98 VAL A N 1
ATOM 762 C CA . VAL A 1 98 ? -4.005 -3.232 0.676 1.00 89.88 98 VAL A CA 1
ATOM 763 C C . VAL A 1 98 ? -4.046 -4.752 0.506 1.00 89.88 98 VAL A C 1
ATOM 765 O O . VAL A 1 98 ? -3.097 -5.343 -0.009 1.00 89.88 98 VAL A O 1
ATOM 768 N N . TRP A 1 99 ? -5.158 -5.393 0.867 1.00 92.12 99 TRP A N 1
ATOM 769 C CA . TRP A 1 99 ? -5.351 -6.826 0.666 1.00 92.12 99 TRP A CA 1
ATOM 770 C C . TRP A 1 99 ? -5.337 -7.206 -0.820 1.00 92.12 99 TRP A C 1
ATOM 772 O O . TRP A 1 99 ? -4.626 -8.132 -1.215 1.00 92.12 99 TRP A O 1
ATOM 782 N N . TRP A 1 100 ? -6.056 -6.465 -1.669 1.00 90.94 100 TRP A N 1
ATOM 783 C CA . TRP A 1 100 ? -6.011 -6.651 -3.123 1.00 90.94 100 TRP A CA 1
ATOM 784 C C . TRP A 1 100 ? -4.608 -6.434 -3.691 1.00 90.94 100 TRP A C 1
ATOM 786 O O . TRP A 1 100 ? -4.148 -7.230 -4.511 1.00 90.94 100 TRP A O 1
ATOM 796 N N . HIS A 1 101 ? -3.908 -5.399 -3.228 1.00 85.00 101 HIS A N 1
ATOM 797 C CA . HIS A 1 101 ? -2.532 -5.117 -3.628 1.00 85.00 101 HIS A CA 1
ATOM 798 C C . HIS A 1 101 ? -1.582 -6.280 -3.293 1.00 85.00 101 HIS A C 1
ATOM 800 O O . HIS A 1 101 ? -0.831 -6.723 -4.167 1.00 85.00 101 HIS A O 1
ATOM 806 N N . LEU A 1 102 ? -1.681 -6.845 -2.083 1.00 88.19 102 LEU A N 1
ATOM 807 C CA . LEU A 1 102 ? -0.915 -8.022 -1.661 1.00 88.19 102 LEU A CA 1
ATOM 808 C C . LEU A 1 102 ? -1.144 -9.211 -2.602 1.00 88.19 102 LEU A C 1
ATOM 810 O O . LEU A 1 102 ? -0.187 -9.857 -3.035 1.00 88.19 102 LEU A O 1
ATOM 814 N N . TRP A 1 103 ? -2.402 -9.493 -2.954 1.00 91.81 103 TRP A N 1
ATOM 815 C CA . TRP A 1 103 ? -2.737 -10.580 -3.877 1.00 91.81 103 TRP A CA 1
ATOM 816 C C . TRP A 1 103 ? -2.161 -10.360 -5.270 1.00 91.81 103 TRP A C 1
ATOM 818 O O . TRP A 1 103 ? -1.575 -11.283 -5.838 1.00 91.81 103 TRP A O 1
ATOM 828 N N . VAL A 1 104 ? -2.276 -9.146 -5.810 1.00 86.25 104 VAL A N 1
ATOM 829 C CA . VAL A 1 104 ? -1.697 -8.805 -7.115 1.00 86.25 104 VAL A CA 1
ATOM 830 C C . VAL A 1 104 ? -0.178 -9.001 -7.090 1.00 86.25 104 VAL A C 1
ATOM 832 O O . VAL A 1 104 ? 0.358 -9.674 -7.971 1.00 86.25 104 VAL A O 1
ATOM 835 N N . ASN A 1 105 ? 0.514 -8.520 -6.053 1.00 85.12 105 ASN A N 1
ATOM 836 C CA . ASN A 1 105 ? 1.963 -8.693 -5.906 1.00 85.12 105 ASN A CA 1
ATOM 837 C C . ASN A 1 105 ? 2.384 -10.157 -5.741 1.00 85.12 105 ASN A C 1
ATOM 839 O O . ASN A 1 105 ? 3.417 -10.571 -6.282 1.00 85.12 105 ASN A O 1
ATOM 843 N N . ALA A 1 106 ? 1.592 -10.953 -5.025 1.00 87.81 106 ALA A N 1
ATOM 844 C CA . ALA A 1 106 ? 1.829 -12.381 -4.876 1.00 87.81 106 ALA A CA 1
ATOM 845 C C . ALA A 1 106 ? 1.665 -13.114 -6.216 1.00 87.81 106 ALA A C 1
ATOM 847 O O . ALA A 1 106 ? 2.569 -13.841 -6.626 1.00 87.81 106 ALA A O 1
ATOM 848 N N . VAL A 1 107 ? 0.558 -12.887 -6.932 1.00 88.50 107 VAL A N 1
ATOM 849 C CA . VAL A 1 107 ? 0.269 -13.532 -8.224 1.00 88.50 107 VAL A C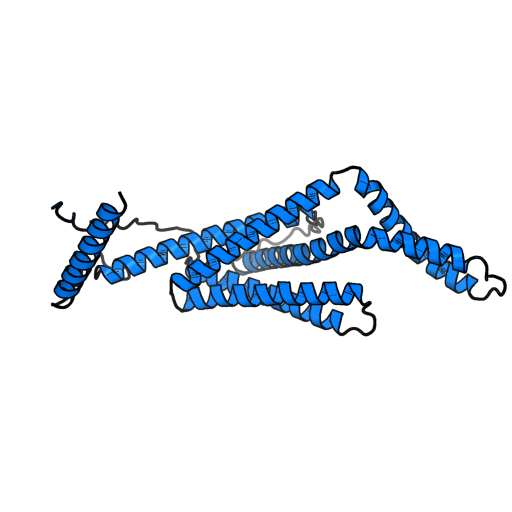A 1
ATOM 850 C C . VAL A 1 107 ? 1.305 -13.145 -9.275 1.00 88.50 107 VAL A C 1
ATOM 852 O O . VAL A 1 107 ? 1.869 -14.027 -9.924 1.00 88.50 107 VAL A O 1
ATOM 855 N N . VAL A 1 108 ? 1.605 -11.849 -9.414 1.00 83.19 108 VAL A N 1
ATOM 856 C CA . VAL A 1 108 ? 2.621 -11.363 -10.357 1.00 83.19 108 VAL A CA 1
ATOM 857 C C . VAL A 1 108 ? 3.989 -11.934 -9.992 1.00 83.19 108 VAL A C 1
ATOM 859 O O . VAL A 1 108 ? 4.664 -12.489 -10.853 1.00 83.19 108 VAL A O 1
ATOM 862 N N . GLY A 1 109 ? 4.390 -11.889 -8.721 1.00 81.25 109 GLY A N 1
ATOM 863 C CA . GLY A 1 109 ? 5.673 -12.439 -8.288 1.00 81.25 109 GLY A CA 1
ATOM 864 C C . GLY A 1 109 ? 5.816 -13.942 -8.544 1.00 81.25 109 GLY A C 1
ATOM 865 O O . GLY A 1 109 ? 6.837 -14.376 -9.077 1.00 81.25 109 GLY A O 1
ATOM 866 N N . ILE A 1 110 ? 4.781 -14.737 -8.250 1.00 86.69 110 ILE A N 1
ATOM 867 C CA . ILE A 1 110 ? 4.756 -16.181 -8.537 1.00 86.69 110 ILE A CA 1
ATOM 868 C C . ILE A 1 110 ? 4.845 -16.431 -10.044 1.00 86.69 110 ILE A C 1
ATOM 870 O O . ILE A 1 110 ? 5.665 -17.239 -10.481 1.00 86.69 110 ILE A O 1
ATOM 874 N N . TYR A 1 111 ? 4.047 -15.721 -10.843 1.00 85.88 111 TYR A N 1
ATOM 875 C CA . TYR A 1 111 ? 4.077 -15.825 -12.301 1.00 85.88 111 TYR A CA 1
ATOM 876 C C . TYR A 1 111 ? 5.480 -15.553 -12.860 1.00 85.88 111 TYR A C 1
ATOM 878 O O . TYR A 1 111 ? 5.985 -16.313 -13.688 1.00 85.88 111 TYR A O 1
ATOM 886 N N . LEU A 1 112 ? 6.154 -14.519 -12.354 1.00 79.94 112 LEU A N 1
ATOM 887 C CA . LEU A 1 112 ? 7.516 -14.174 -12.751 1.00 79.94 112 LEU A CA 1
ATOM 888 C C . LEU A 1 112 ? 8.544 -15.226 -12.339 1.00 79.94 112 LEU A C 1
ATOM 890 O O . LEU A 1 112 ? 9.438 -15.539 -13.123 1.00 79.94 112 LEU A O 1
ATOM 894 N N . LEU A 1 113 ? 8.416 -15.802 -11.143 1.00 84.00 113 LEU A N 1
ATOM 895 C CA . LEU A 1 113 ? 9.279 -16.900 -10.707 1.00 84.00 113 LEU A CA 1
ATOM 896 C C . LEU A 1 113 ? 9.107 -18.136 -11.593 1.00 84.00 113 LEU A C 1
ATOM 898 O O . LEU A 1 113 ? 10.108 -18.738 -11.976 1.00 84.00 113 LEU A O 1
ATOM 902 N N . ILE A 1 114 ? 7.870 -18.482 -11.961 1.00 84.56 114 ILE A N 1
ATOM 903 C CA . ILE A 1 114 ? 7.583 -19.587 -12.886 1.00 84.56 114 ILE A CA 1
ATOM 904 C C . ILE A 1 114 ? 8.221 -19.302 -14.243 1.00 84.56 114 ILE A C 1
ATOM 906 O O . ILE A 1 114 ? 8.957 -20.143 -14.758 1.00 84.56 114 ILE A O 1
ATOM 910 N N . MET A 1 115 ? 8.009 -18.103 -14.790 1.00 79.19 115 MET A N 1
ATOM 911 C CA . MET A 1 115 ? 8.611 -17.706 -16.060 1.00 79.19 115 MET A CA 1
ATOM 912 C C . MET A 1 115 ? 10.136 -17.806 -16.013 1.00 79.19 115 MET A C 1
ATOM 914 O O . MET A 1 115 ? 10.725 -18.412 -16.896 1.00 79.19 115 MET A O 1
ATOM 918 N N . LEU A 1 116 ? 10.792 -17.310 -14.964 1.00 77.38 116 LEU A N 1
ATOM 919 C CA . LEU A 1 116 ? 12.251 -17.394 -14.824 1.00 77.38 116 LEU A CA 1
ATOM 920 C C . LEU A 1 116 ? 12.771 -18.824 -14.587 1.00 77.38 116 LEU A C 1
ATOM 922 O O . LEU A 1 116 ? 13.919 -19.122 -14.927 1.00 77.38 116 LEU A O 1
ATOM 926 N N . ALA A 1 117 ? 11.960 -19.701 -13.992 1.00 80.19 117 ALA A N 1
ATOM 927 C CA . ALA A 1 117 ? 12.322 -21.091 -13.729 1.00 80.19 117 ALA A CA 1
ATOM 928 C C . ALA A 1 117 ? 12.250 -21.972 -14.986 1.00 80.19 117 ALA A C 1
ATOM 930 O O . ALA A 1 117 ? 13.005 -22.945 -15.092 1.00 80.19 117 ALA A O 1
ATOM 931 N N . LEU A 1 118 ? 11.382 -21.635 -15.946 1.00 81.62 118 LEU A N 1
ATOM 932 C CA . LEU A 1 118 ? 11.260 -22.378 -17.195 1.00 81.62 118 LEU A CA 1
ATOM 933 C C . LEU A 1 118 ? 12.557 -22.274 -18.036 1.00 81.62 118 LEU A C 1
ATOM 935 O O . LEU A 1 118 ? 13.221 -21.237 -18.059 1.00 81.62 118 LEU A O 1
ATOM 939 N N . PRO A 1 119 ? 12.957 -23.343 -18.747 1.00 72.19 119 PRO A N 1
ATOM 940 C CA . PRO A 1 119 ? 14.214 -23.377 -19.503 1.00 72.19 119 PRO A CA 1
ATOM 941 C C . PRO A 1 119 ? 14.215 -22.511 -20.779 1.00 72.19 119 PRO A C 1
ATOM 943 O O . PRO A 1 119 ? 15.283 -22.082 -21.210 1.00 72.19 119 PRO A O 1
ATOM 946 N N . GLY A 1 120 ? 13.048 -22.203 -21.358 1.00 61.84 120 GLY A N 1
ATOM 947 C CA . GLY A 1 120 ? 12.911 -21.357 -22.559 1.00 61.84 120 GLY A CA 1
ATOM 948 C C . GLY A 1 120 ? 13.494 -19.934 -22.432 1.00 61.84 120 GLY A C 1
ATOM 949 O O . GLY A 1 120 ? 14.266 -19.516 -23.296 1.00 61.84 120 GLY A O 1
ATOM 950 N N . PRO A 1 121 ? 13.218 -19.185 -21.350 1.00 52.69 121 PRO A N 1
ATOM 951 C CA . PRO A 1 121 ? 13.729 -17.822 -21.181 1.00 52.69 121 PRO A CA 1
ATOM 952 C C . PRO A 1 121 ? 15.219 -17.714 -20.843 1.00 52.69 121 PRO A C 1
ATOM 954 O O . PRO A 1 121 ? 15.771 -16.620 -20.949 1.00 52.69 121 PRO A O 1
ATOM 957 N N . LYS A 1 122 ? 15.914 -18.805 -20.489 1.00 49.41 122 LYS A N 1
ATOM 958 C CA . LYS A 1 122 ? 17.377 -18.771 -20.286 1.00 49.41 122 LYS A CA 1
ATOM 959 C C . LYS A 1 122 ? 18.132 -18.538 -21.597 1.00 49.41 122 LYS A C 1
ATOM 961 O O . LYS A 1 122 ? 19.153 -17.860 -21.589 1.00 49.41 122 LYS A O 1
ATOM 966 N N . ALA A 1 123 ? 17.606 -19.031 -22.721 1.00 53.62 123 ALA A N 1
ATOM 967 C CA . ALA A 1 123 ? 18.174 -18.775 -24.046 1.00 53.62 123 ALA A CA 1
ATOM 968 C C . ALA A 1 123 ? 17.979 -17.311 -24.486 1.00 53.62 123 ALA A C 1
ATOM 970 O O . ALA A 1 123 ? 18.895 -16.702 -25.037 1.00 53.62 123 ALA A O 1
ATOM 971 N N . VAL A 1 124 ? 16.817 -16.730 -24.169 1.00 52.84 124 VAL A N 1
ATOM 972 C CA . VAL A 1 124 ? 16.481 -15.324 -24.447 1.00 52.84 124 VAL A CA 1
ATOM 973 C C . VAL A 1 124 ? 17.276 -14.369 -23.550 1.00 52.84 124 VAL A C 1
ATOM 975 O O . VAL A 1 124 ? 17.932 -13.449 -24.028 1.00 52.84 124 VAL A O 1
ATOM 978 N N . THR A 1 125 ? 17.330 -14.627 -22.242 1.00 51.50 125 THR A N 1
ATOM 979 C CA . THR A 1 125 ? 18.114 -13.795 -21.314 1.00 51.50 125 THR A CA 1
ATOM 980 C C . THR A 1 125 ? 19.619 -13.903 -21.561 1.00 51.50 125 THR A C 1
ATOM 982 O O . THR A 1 125 ? 20.298 -12.879 -21.523 1.00 51.50 125 THR A O 1
ATOM 985 N N . ALA A 1 126 ? 20.159 -15.082 -21.896 1.00 53.00 126 ALA A N 1
ATOM 986 C CA . ALA A 1 126 ? 21.556 -15.201 -22.317 1.00 53.00 126 ALA A CA 1
ATOM 987 C C . ALA A 1 126 ? 21.847 -14.360 -23.576 1.00 53.00 126 ALA A C 1
ATOM 989 O O . ALA A 1 126 ? 22.862 -13.665 -23.605 1.00 53.00 126 ALA A O 1
ATOM 990 N N . ARG A 1 127 ? 20.942 -14.331 -24.568 1.00 49.59 127 ARG A N 1
ATOM 991 C CA . ARG A 1 127 ? 21.073 -13.457 -25.750 1.00 49.59 127 ARG A CA 1
ATOM 992 C C . ARG A 1 127 ? 21.076 -11.973 -25.389 1.00 49.59 127 ARG A C 1
ATOM 994 O O . ARG A 1 127 ? 21.980 -11.265 -25.823 1.00 49.59 127 ARG A O 1
ATOM 1001 N N . VAL A 1 128 ? 20.155 -11.511 -24.543 1.00 51.75 128 VAL A N 1
ATOM 1002 C CA . VAL A 1 128 ? 20.095 -10.099 -24.110 1.00 51.75 128 VAL A CA 1
ATOM 1003 C C . VAL A 1 128 ? 21.375 -9.674 -23.372 1.00 51.75 128 VAL A C 1
ATOM 1005 O O . VAL A 1 128 ? 21.896 -8.576 -23.591 1.00 51.75 128 VAL A O 1
ATOM 1008 N N . TRP A 1 129 ? 21.938 -10.548 -22.531 1.00 47.53 129 TRP A N 1
ATOM 1009 C CA . TRP A 1 129 ? 23.203 -10.275 -21.836 1.00 47.53 129 TRP A CA 1
ATOM 1010 C C . TRP A 1 129 ? 24.416 -10.251 -22.777 1.00 47.53 129 TRP A C 1
ATOM 1012 O O . TRP A 1 129 ? 25.309 -9.422 -22.579 1.00 47.53 129 TRP A O 1
ATOM 1022 N N . TYR A 1 130 ? 24.442 -11.099 -23.810 1.00 49.66 130 TYR A N 1
ATOM 1023 C CA . TYR A 1 130 ? 25.483 -11.066 -24.842 1.00 49.66 130 TYR A CA 1
ATOM 1024 C C . TYR A 1 130 ? 25.396 -9.794 -25.698 1.00 49.66 130 TYR A C 1
ATOM 1026 O O . TYR A 1 130 ? 26.392 -9.083 -25.825 1.00 49.66 130 TYR A O 1
ATOM 1034 N N . VAL A 1 131 ? 24.199 -9.412 -26.157 1.00 50.81 131 VAL A N 1
ATOM 1035 C CA . VAL A 1 131 ? 23.987 -8.204 -26.977 1.00 50.81 131 VAL A CA 1
ATOM 1036 C C . VAL A 1 131 ? 24.401 -6.927 -26.237 1.00 50.81 131 VAL A C 1
ATOM 1038 O O . VAL A 1 131 ? 25.027 -6.045 -26.823 1.00 50.81 131 VAL A O 1
ATOM 1041 N N . ARG A 1 132 ? 24.148 -6.818 -24.925 1.00 47.00 132 ARG A N 1
ATOM 1042 C CA . ARG A 1 132 ? 24.546 -5.631 -24.139 1.00 47.00 132 ARG A CA 1
ATOM 1043 C C . ARG A 1 132 ? 26.049 -5.556 -23.851 1.00 47.00 132 ARG A C 1
ATOM 1045 O O . ARG A 1 132 ? 26.580 -4.463 -23.625 1.00 47.00 132 ARG A O 1
ATOM 1052 N N . ARG A 1 133 ? 26.739 -6.700 -23.806 1.00 45.06 133 ARG A N 1
ATOM 1053 C CA . ARG A 1 133 ? 28.200 -6.756 -23.643 1.00 45.06 133 ARG A CA 1
ATOM 1054 C C . ARG A 1 133 ? 28.895 -6.403 -24.955 1.00 45.06 133 ARG A C 1
ATOM 1056 O O . ARG A 1 133 ? 29.822 -5.596 -24.934 1.00 45.06 133 ARG A O 1
ATOM 1063 N N . ASP A 1 134 ? 28.363 -6.898 -26.067 1.00 49.81 134 ASP A N 1
ATOM 1064 C CA . ASP A 1 134 ? 28.856 -6.583 -27.402 1.00 49.81 134 ASP A CA 1
ATOM 1065 C C . ASP A 1 134 ? 28.529 -5.152 -27.822 1.00 49.81 134 ASP A C 1
ATOM 1067 O O . ASP A 1 134 ? 29.394 -4.516 -28.395 1.00 49.81 134 ASP A O 1
ATOM 1071 N N . ALA A 1 135 ? 27.398 -4.551 -27.438 1.00 50.34 135 ALA A N 1
ATOM 1072 C CA . ALA A 1 135 ? 27.096 -3.147 -27.758 1.00 50.34 135 ALA A CA 1
ATOM 1073 C C . ALA A 1 135 ? 28.146 -2.144 -27.229 1.00 50.34 135 ALA A C 1
ATOM 1075 O O . ALA A 1 135 ? 28.389 -1.118 -27.861 1.00 50.34 135 ALA A O 1
ATOM 1076 N N . ARG A 1 136 ? 28.822 -2.436 -26.106 1.00 52.34 136 ARG A N 1
ATOM 1077 C CA . ARG A 1 136 ? 29.928 -1.597 -25.597 1.00 52.34 136 ARG A CA 1
ATOM 1078 C C . ARG A 1 136 ? 31.239 -1.797 -26.363 1.00 52.34 136 ARG A C 1
ATOM 1080 O O . ARG A 1 136 ? 31.988 -0.838 -26.518 1.00 52.34 136 ARG A O 1
ATOM 1087 N N . VAL A 1 137 ? 31.497 -3.004 -26.864 1.00 55.03 137 VAL A N 1
ATOM 1088 C CA . VAL A 1 137 ? 32.656 -3.303 -27.726 1.00 55.03 137 VAL A CA 1
ATOM 1089 C C . VAL A 1 137 ? 32.412 -2.780 -29.147 1.00 55.03 137 VAL A C 1
ATOM 1091 O O . VAL A 1 137 ? 33.285 -2.150 -29.742 1.00 55.03 137 VAL A O 1
ATOM 1094 N N . LEU A 1 138 ? 31.189 -2.941 -29.651 1.00 49.88 138 LEU A N 1
ATOM 1095 C CA . LEU A 1 138 ? 30.714 -2.408 -30.917 1.00 49.88 138 LEU A CA 1
ATOM 1096 C C . LEU A 1 138 ? 30.680 -0.889 -30.910 1.00 49.88 138 LEU A C 1
ATOM 1098 O O . LEU A 1 138 ? 31.106 -0.338 -31.899 1.00 49.88 138 LEU A O 1
ATOM 1102 N N . HIS A 1 139 ? 30.297 -0.177 -29.846 1.00 52.47 139 HIS A N 1
ATOM 1103 C CA . HIS A 1 139 ? 30.391 1.294 -29.859 1.00 52.47 139 HIS A CA 1
ATOM 1104 C C . HIS A 1 139 ? 31.831 1.803 -30.066 1.00 52.47 139 HIS A C 1
ATOM 1106 O O . HIS A 1 139 ? 32.030 2.795 -30.767 1.00 52.47 139 HIS A O 1
ATOM 1112 N N . GLY A 1 140 ? 32.835 1.098 -29.527 1.00 57.16 140 GLY A N 1
ATOM 1113 C CA . GLY A 1 140 ? 34.249 1.384 -29.793 1.00 57.16 140 GLY A CA 1
ATOM 1114 C C . GLY A 1 140 ? 34.678 1.026 -31.222 1.00 57.16 140 GLY A C 1
ATOM 1115 O O . GLY A 1 140 ? 35.366 1.808 -31.874 1.00 57.16 140 GLY A O 1
ATOM 1116 N N . ALA A 1 141 ? 34.224 -0.117 -31.746 1.00 53.56 141 ALA A N 1
ATOM 1117 C CA . ALA A 1 141 ? 34.522 -0.551 -33.114 1.00 53.56 141 ALA A CA 1
ATOM 1118 C C . ALA A 1 141 ? 33.749 0.242 -34.191 1.00 53.56 141 ALA A C 1
ATOM 1120 O O . ALA A 1 141 ? 34.267 0.476 -35.275 1.00 53.56 141 ALA A O 1
ATOM 1121 N N . TYR A 1 142 ? 32.537 0.706 -33.893 1.00 48.81 142 TYR A N 1
ATOM 1122 C CA . TYR A 1 142 ? 31.632 1.442 -34.781 1.00 48.81 142 TYR A CA 1
ATOM 1123 C C . TYR A 1 142 ? 32.113 2.880 -34.990 1.00 48.81 142 TYR A C 1
ATOM 1125 O O . TYR A 1 142 ? 32.063 3.384 -36.109 1.00 48.81 142 TYR A O 1
ATOM 1133 N N . ALA A 1 143 ? 32.688 3.508 -33.955 1.00 56.53 143 ALA A N 1
ATOM 1134 C CA . ALA A 1 143 ? 33.396 4.782 -34.087 1.00 56.53 143 ALA A CA 1
ATOM 1135 C C . ALA A 1 143 ? 34.630 4.674 -35.007 1.00 56.53 143 ALA A C 1
ATOM 1137 O O . ALA A 1 143 ? 34.920 5.605 -35.754 1.00 56.53 143 ALA A O 1
ATOM 1138 N N . ALA A 1 144 ? 35.314 3.524 -35.007 1.00 55.34 144 ALA A N 1
ATOM 1139 C CA . ALA A 1 144 ? 36.427 3.240 -35.915 1.00 55.34 144 ALA A CA 1
ATOM 1140 C C . ALA A 1 144 ? 35.982 2.809 -37.330 1.00 55.34 144 ALA A C 1
ATOM 1142 O O . ALA A 1 144 ? 36.774 2.872 -38.265 1.00 55.34 144 ALA A O 1
ATOM 1143 N N . TRP A 1 145 ? 34.731 2.370 -37.500 1.00 50.28 145 TRP A N 1
ATOM 1144 C CA . TRP A 1 145 ? 34.206 1.812 -38.752 1.00 50.28 145 TRP A CA 1
ATOM 1145 C C . TRP A 1 145 ? 33.391 2.816 -39.582 1.00 50.28 145 TRP A C 1
ATOM 1147 O O . TRP A 1 145 ? 33.376 2.724 -40.808 1.00 50.28 145 TRP A O 1
ATOM 1157 N N . LEU A 1 146 ? 32.782 3.827 -38.945 1.00 48.25 146 LEU A N 1
ATOM 1158 C CA . LEU A 1 146 ? 32.067 4.932 -39.609 1.00 48.25 146 LEU A CA 1
ATOM 1159 C C . LEU A 1 146 ? 32.958 5.814 -40.505 1.00 48.25 146 LEU A C 1
ATOM 1161 O O . LEU A 1 146 ? 32.443 6.610 -41.284 1.00 48.25 146 LEU A O 1
ATOM 1165 N N . THR A 1 147 ? 34.280 5.662 -40.438 1.00 53.78 147 THR A N 1
ATOM 1166 C CA . THR A 1 147 ? 35.238 6.322 -41.338 1.00 53.78 147 THR A CA 1
ATOM 1167 C C . THR A 1 147 ? 35.504 5.533 -42.630 1.00 53.78 147 THR A C 1
ATOM 1169 O O . THR A 1 147 ? 36.242 6.014 -43.488 1.00 53.78 147 THR A O 1
ATOM 1172 N N . SER A 1 148 ? 34.907 4.345 -42.810 1.00 51.06 148 SER A N 1
ATOM 1173 C CA . SER A 1 148 ? 35.157 3.472 -43.966 1.00 51.06 148 SER A CA 1
ATOM 1174 C C . SER A 1 148 ? 34.052 3.560 -45.043 1.00 51.06 148 SER A C 1
ATOM 1176 O O . SER A 1 148 ? 32.879 3.328 -44.744 1.00 51.06 148 SER A O 1
ATOM 1178 N N . PRO A 1 149 ? 34.383 3.839 -46.321 1.00 52.38 149 PRO A N 1
ATOM 1179 C CA . PRO A 1 149 ? 33.405 4.169 -47.370 1.00 52.38 149 PRO A CA 1
ATOM 1180 C C . PRO A 1 149 ? 32.638 2.988 -48.015 1.00 52.38 149 PRO A C 1
ATOM 1182 O O . PRO A 1 149 ? 31.927 3.199 -48.996 1.00 52.38 149 PRO A O 1
ATOM 1185 N N . CYS A 1 150 ? 32.720 1.752 -47.506 1.00 56.28 150 CYS A N 1
ATOM 1186 C CA . CYS A 1 150 ? 32.287 0.560 -48.267 1.00 56.28 150 CYS A CA 1
ATOM 1187 C C . CYS A 1 150 ? 30.960 -0.130 -47.872 1.00 56.28 150 CYS A C 1
ATOM 1189 O O . CYS A 1 150 ? 30.653 -1.180 -48.435 1.00 56.28 150 CYS A O 1
ATOM 1191 N N . CYS A 1 151 ? 30.134 0.373 -46.950 1.00 50.12 151 CYS A N 1
ATOM 1192 C CA . CYS A 1 151 ? 29.080 -0.474 -46.358 1.00 50.12 151 CYS A CA 1
ATOM 1193 C C . CYS A 1 151 ? 27.626 -0.087 -46.663 1.00 50.12 151 CYS A C 1
ATOM 1195 O O . CYS A 1 151 ? 26.959 0.591 -45.888 1.00 50.12 151 CYS A O 1
ATOM 1197 N N . ARG A 1 152 ? 27.096 -0.619 -47.777 1.00 52.12 152 ARG A N 1
ATOM 1198 C CA . ARG A 1 152 ? 25.653 -0.611 -48.101 1.00 52.12 152 ARG A CA 1
ATOM 1199 C C . ARG A 1 152 ? 24.960 -1.965 -47.835 1.00 52.12 152 ARG A C 1
ATOM 1201 O O . ARG A 1 152 ? 23.764 -1.981 -47.573 1.00 52.12 152 ARG A O 1
ATOM 1208 N N . SER A 1 153 ? 25.694 -3.086 -47.821 1.00 52.88 153 SER A N 1
ATOM 1209 C CA . SER A 1 153 ? 25.131 -4.444 -47.627 1.00 52.88 153 SER A CA 1
ATOM 1210 C C . SER A 1 153 ? 24.885 -4.836 -46.161 1.00 52.88 153 SER A C 1
ATOM 1212 O O . SER A 1 153 ? 24.094 -5.730 -45.878 1.00 52.88 153 SER A O 1
ATOM 1214 N N . THR A 1 154 ? 25.541 -4.175 -45.213 1.00 55.03 154 THR A N 1
ATOM 1215 C CA . THR A 1 154 ? 25.463 -4.450 -43.764 1.00 55.03 154 THR A CA 1
ATOM 1216 C C . THR A 1 154 ? 24.256 -3.803 -43.090 1.00 55.03 154 THR A C 1
ATOM 1218 O O . THR A 1 154 ? 23.811 -4.267 -42.043 1.00 55.03 154 THR A O 1
ATOM 1221 N N . LYS A 1 155 ? 23.662 -2.784 -43.722 1.00 57.16 155 LYS A N 1
ATOM 1222 C CA . LYS A 1 155 ? 22.464 -2.099 -43.224 1.00 57.16 155 LYS A CA 1
ATOM 1223 C C . LYS A 1 155 ? 21.249 -3.036 -43.142 1.00 57.16 155 LYS A C 1
ATOM 1225 O O . LYS A 1 155 ? 20.502 -2.978 -42.174 1.00 57.16 155 LYS A O 1
ATOM 1230 N N . LEU A 1 156 ? 21.112 -3.960 -44.097 1.00 61.16 156 LEU A N 1
ATOM 1231 C CA . LEU A 1 156 ? 20.012 -4.931 -44.128 1.00 61.16 156 LEU A CA 1
ATOM 1232 C C . LEU A 1 156 ? 20.129 -5.983 -43.005 1.00 61.16 156 LEU A C 1
ATOM 1234 O O . LEU A 1 156 ? 19.136 -6.349 -42.380 1.00 61.16 156 LEU A O 1
ATOM 1238 N N . ALA A 1 157 ? 21.351 -6.435 -42.705 1.00 59.47 157 ALA A N 1
ATOM 1239 C CA . ALA A 1 157 ? 21.608 -7.369 -41.605 1.00 59.47 157 ALA A CA 1
ATOM 1240 C C . ALA A 1 157 ? 21.341 -6.721 -40.236 1.00 59.47 157 ALA A C 1
ATOM 1242 O O . ALA A 1 157 ? 20.795 -7.365 -39.340 1.00 59.47 157 ALA A O 1
ATOM 1243 N N . LEU A 1 158 ? 21.655 -5.428 -40.101 1.00 55.84 158 LEU A N 1
ATOM 1244 C CA . LEU A 1 158 ? 21.367 -4.651 -38.899 1.00 55.84 158 LEU A CA 1
ATOM 1245 C C . LEU A 1 158 ? 19.858 -4.466 -38.690 1.00 55.84 158 LEU A C 1
ATOM 1247 O O . LEU A 1 158 ? 19.369 -4.704 -37.593 1.00 55.84 158 LEU A O 1
ATOM 1251 N N . GLU A 1 159 ? 19.106 -4.135 -39.743 1.00 62.75 159 GLU A N 1
ATOM 1252 C CA . GLU A 1 159 ? 17.641 -4.017 -39.670 1.00 62.75 159 GLU A CA 1
ATOM 1253 C C . GLU A 1 159 ? 16.962 -5.350 -39.311 1.00 62.75 159 GLU A C 1
ATOM 1255 O O . GLU A 1 159 ? 15.928 -5.360 -38.643 1.00 62.75 159 GLU A O 1
ATOM 1260 N N . THR A 1 160 ? 17.561 -6.481 -39.693 1.00 65.00 160 THR A N 1
ATOM 1261 C CA . THR A 1 160 ? 17.044 -7.817 -39.357 1.00 65.00 160 THR A CA 1
ATOM 1262 C C . THR A 1 160 ? 17.335 -8.178 -37.894 1.00 65.00 160 THR A C 1
ATOM 1264 O O . THR A 1 160 ? 16.428 -8.598 -37.177 1.00 65.00 160 THR A O 1
ATOM 1267 N N . LEU A 1 161 ? 18.551 -7.903 -37.404 1.00 54.91 161 LEU A N 1
ATOM 1268 C CA . LEU A 1 161 ? 18.914 -8.058 -35.986 1.00 54.91 161 LEU A CA 1
ATOM 1269 C C . LEU A 1 161 ? 18.110 -7.128 -35.069 1.00 54.91 161 LEU A C 1
ATOM 1271 O O . LEU A 1 161 ? 17.747 -7.507 -33.958 1.00 54.91 161 LEU A O 1
ATOM 1275 N N . GLN A 1 162 ? 17.794 -5.923 -35.540 1.00 57.22 162 GLN A N 1
ATOM 1276 C CA . GLN A 1 162 ? 17.009 -4.945 -34.795 1.00 57.22 162 GLN A CA 1
ATOM 1277 C C . GLN A 1 162 ? 15.533 -5.360 -34.685 1.00 57.22 162 GLN A C 1
ATOM 1279 O O . GLN A 1 162 ? 14.923 -5.140 -33.643 1.00 57.22 162 GLN A O 1
ATOM 1284 N N . ARG A 1 163 ? 14.980 -6.043 -35.701 1.00 51.62 163 ARG A N 1
ATOM 1285 C CA . ARG A 1 163 ? 13.639 -6.656 -35.632 1.00 51.62 163 ARG A CA 1
ATOM 1286 C C . ARG A 1 163 ? 13.593 -7.881 -34.714 1.00 51.62 163 ARG A C 1
ATOM 1288 O O . ARG A 1 163 ? 12.605 -8.047 -34.007 1.00 51.62 163 ARG A O 1
ATOM 1295 N N . GLU A 1 164 ? 14.646 -8.700 -34.676 1.00 50.84 164 GLU A N 1
ATOM 1296 C CA . GLU A 1 164 ? 14.729 -9.841 -33.747 1.00 50.84 164 GLU A CA 1
ATOM 1297 C C . GLU A 1 164 ? 14.914 -9.396 -32.286 1.00 50.84 164 GLU A C 1
ATOM 1299 O O . GLU A 1 164 ? 14.279 -9.952 -31.394 1.00 50.84 164 GLU A O 1
ATOM 1304 N N . ALA A 1 165 ? 15.688 -8.335 -32.031 1.00 49.31 165 ALA A N 1
ATOM 1305 C CA . ALA A 1 165 ? 15.839 -7.749 -30.695 1.00 49.31 165 ALA A CA 1
ATOM 1306 C C . ALA A 1 165 ? 14.530 -7.141 -30.149 1.00 49.31 165 ALA A C 1
ATOM 1308 O O . ALA A 1 165 ? 14.344 -7.036 -28.937 1.00 49.31 165 ALA A O 1
ATOM 1309 N N . GLN A 1 166 ? 13.595 -6.774 -31.030 1.00 45.19 166 GLN A N 1
ATOM 1310 C CA . GLN A 1 166 ? 12.311 -6.188 -30.651 1.00 45.19 166 GLN A CA 1
ATOM 1311 C C . GLN A 1 166 ? 11.315 -7.226 -30.089 1.00 45.19 166 GLN A C 1
ATOM 1313 O O . GLN A 1 166 ? 10.372 -6.850 -29.393 1.00 45.19 166 GLN A O 1
ATOM 1318 N N . ALA A 1 167 ? 11.550 -8.528 -30.305 1.00 48.50 167 ALA A N 1
ATOM 1319 C CA . ALA A 1 167 ? 10.777 -9.611 -29.685 1.00 48.50 167 ALA A CA 1
ATOM 1320 C C . ALA A 1 167 ? 11.180 -9.881 -28.214 1.00 48.50 167 ALA A C 1
ATOM 1322 O O . ALA A 1 167 ? 10.354 -10.340 -27.423 1.00 48.50 167 ALA A O 1
ATOM 1323 N N . ASP A 1 168 ? 12.399 -9.498 -27.810 1.00 51.28 168 ASP A N 1
ATOM 1324 C CA . ASP A 1 168 ? 12.934 -9.660 -26.443 1.00 51.28 168 ASP A CA 1
ATOM 1325 C C . ASP A 1 168 ? 12.502 -8.543 -25.468 1.00 51.28 168 ASP A C 1
ATOM 1327 O O . ASP A 1 168 ? 12.762 -8.598 -24.260 1.00 51.28 168 ASP A O 1
ATOM 1331 N N . VAL A 1 169 ? 11.772 -7.543 -25.972 1.00 50.31 169 VAL A N 1
ATOM 1332 C CA . VAL A 1 169 ? 11.280 -6.373 -25.223 1.00 50.31 169 VAL A CA 1
ATOM 1333 C C . VAL A 1 169 ? 10.346 -6.771 -24.076 1.00 50.31 169 VAL A C 1
ATOM 1335 O O . VAL A 1 169 ? 10.307 -6.095 -23.050 1.00 50.31 169 VAL A O 1
ATOM 1338 N N . THR A 1 170 ? 9.641 -7.899 -24.188 1.00 50.88 170 THR A N 1
ATOM 1339 C CA . THR A 1 170 ? 8.748 -8.401 -23.131 1.00 50.88 170 THR A CA 1
ATOM 1340 C C . THR A 1 170 ? 9.508 -8.881 -21.891 1.00 50.88 170 THR A C 1
ATOM 1342 O O . THR A 1 170 ? 9.077 -8.614 -20.770 1.00 50.88 170 THR A O 1
ATOM 1345 N N . ALA A 1 171 ? 10.672 -9.516 -22.058 1.00 49.03 171 ALA A N 1
ATOM 1346 C CA . ALA A 1 171 ? 11.497 -9.982 -20.943 1.00 49.03 171 ALA A CA 1
ATOM 1347 C C . ALA A 1 171 ? 12.239 -8.825 -20.251 1.00 49.03 171 ALA A C 1
ATOM 1349 O O . ALA A 1 171 ? 12.339 -8.799 -19.022 1.00 49.03 171 ALA A O 1
ATOM 1350 N N . GLU A 1 172 ? 12.714 -7.837 -21.017 1.00 52.09 172 GLU A N 1
ATOM 1351 C CA . GLU A 1 172 ? 13.314 -6.621 -20.455 1.00 52.09 172 GLU A CA 1
ATOM 1352 C C . GLU A 1 172 ? 12.271 -5.746 -19.743 1.00 52.09 172 GLU A C 1
ATOM 1354 O O . GLU A 1 172 ? 12.561 -5.203 -18.677 1.00 52.09 172 GLU A O 1
ATOM 1359 N N . LEU A 1 173 ? 11.052 -5.653 -20.284 1.00 50.56 173 LEU A N 1
ATOM 1360 C CA . LEU A 1 173 ? 9.922 -4.962 -19.660 1.00 50.56 173 LEU A CA 1
ATOM 1361 C C . LEU A 1 173 ? 9.590 -5.583 -18.309 1.00 50.56 173 LEU A C 1
ATOM 1363 O O . LEU A 1 173 ? 9.543 -4.885 -17.298 1.00 50.56 173 LEU A O 1
ATOM 1367 N N . VAL A 1 174 ? 9.411 -6.904 -18.298 1.00 52.81 174 VAL A N 1
ATOM 1368 C CA . VAL A 1 174 ? 9.190 -7.664 -17.077 1.00 52.81 174 VAL A CA 1
ATOM 1369 C C . VAL A 1 174 ? 10.322 -7.381 -16.097 1.00 52.81 174 VAL A C 1
ATOM 1371 O O . VAL A 1 174 ? 10.044 -6.950 -14.987 1.00 52.81 174 VAL A O 1
ATOM 1374 N N . ALA A 1 175 ? 11.589 -7.500 -16.497 1.00 51.97 175 ALA A N 1
ATOM 1375 C CA . ALA A 1 175 ? 12.717 -7.251 -15.603 1.00 51.97 175 ALA A CA 1
ATOM 1376 C C . ALA A 1 175 ? 12.772 -5.808 -15.068 1.00 51.97 175 ALA A C 1
ATOM 1378 O O . ALA A 1 175 ? 13.075 -5.629 -13.891 1.00 51.97 175 ALA A O 1
ATOM 1379 N N . LYS A 1 176 ? 12.461 -4.790 -15.884 1.00 54.59 176 LYS A N 1
ATOM 1380 C CA . LYS A 1 176 ? 12.457 -3.371 -15.481 1.00 54.59 176 LYS A CA 1
ATOM 1381 C C . LYS A 1 176 ? 11.311 -3.039 -14.537 1.00 54.59 176 LYS A C 1
ATOM 1383 O O . LYS A 1 176 ? 11.588 -2.456 -13.497 1.00 54.59 176 LYS A O 1
ATOM 1388 N N . VAL A 1 177 ? 10.081 -3.446 -14.859 1.00 54.19 177 VAL A N 1
ATOM 1389 C CA . VAL A 1 177 ? 8.901 -3.275 -13.990 1.00 54.19 177 VAL A CA 1
ATOM 1390 C C . VAL A 1 177 ? 9.123 -3.997 -12.663 1.00 54.19 177 VAL A C 1
ATOM 1392 O O . VAL A 1 177 ? 8.896 -3.454 -11.589 1.00 54.19 177 VAL A O 1
ATOM 1395 N N . THR A 1 178 ? 9.683 -5.200 -12.730 1.00 55.00 178 THR A N 1
ATOM 1396 C CA . THR A 1 178 ? 10.037 -6.001 -11.558 1.00 55.00 178 THR A CA 1
ATOM 1397 C C . THR A 1 178 ? 11.125 -5.313 -10.728 1.00 55.00 178 THR A C 1
ATOM 1399 O O . THR A 1 178 ? 11.002 -5.214 -9.513 1.00 55.00 178 THR A O 1
ATOM 1402 N N . LEU A 1 179 ? 12.166 -4.755 -11.357 1.00 53.25 179 LEU A N 1
ATOM 1403 C CA . LEU A 1 179 ? 13.218 -3.990 -10.679 1.00 53.25 179 LEU A CA 1
ATOM 1404 C C . LEU A 1 179 ? 12.713 -2.683 -10.068 1.00 53.25 179 LEU A C 1
ATOM 1406 O O . LEU A 1 179 ? 13.174 -2.339 -8.984 1.00 53.25 179 LEU A O 1
ATOM 1410 N N . THR A 1 180 ? 11.797 -1.955 -10.708 1.00 55.91 180 THR A N 1
ATOM 1411 C CA . THR A 1 180 ? 11.223 -0.727 -10.139 1.00 55.91 180 THR A CA 1
ATOM 1412 C C . THR A 1 180 ? 10.296 -1.043 -8.973 1.00 55.91 180 THR A C 1
ATOM 1414 O O . THR A 1 180 ? 10.479 -0.447 -7.910 1.00 55.91 180 THR A O 1
ATOM 1417 N N . CYS A 1 181 ? 9.412 -2.038 -9.100 1.00 51.97 181 CYS A N 1
ATOM 1418 C CA . CYS A 1 181 ? 8.606 -2.544 -7.984 1.00 51.97 181 CYS A CA 1
ATOM 1419 C C . CYS A 1 181 ? 9.494 -3.042 -6.826 1.00 51.97 181 CYS A C 1
ATOM 1421 O O . CYS A 1 181 ? 9.255 -2.697 -5.671 1.00 51.97 181 CYS A O 1
ATOM 1423 N N . PHE A 1 182 ? 10.590 -3.759 -7.111 1.00 51.91 182 PHE A N 1
ATOM 1424 C CA . PHE A 1 182 ? 11.525 -4.231 -6.079 1.00 51.91 182 PHE A CA 1
ATOM 1425 C C . PHE A 1 182 ? 12.448 -3.165 -5.508 1.00 51.91 182 PHE A C 1
ATOM 1427 O O . PHE A 1 182 ? 12.879 -3.284 -4.358 1.00 51.91 182 PHE A O 1
ATOM 1434 N N . SER A 1 183 ? 12.756 -2.119 -6.272 1.00 49.56 183 SER A N 1
ATOM 1435 C CA . SER A 1 183 ? 13.562 -1.007 -5.777 1.00 49.56 183 SER A CA 1
ATOM 1436 C C . SER A 1 183 ? 12.862 -0.308 -4.620 1.00 49.56 183 SER A C 1
ATOM 1438 O O . SER A 1 183 ? 13.516 -0.029 -3.624 1.00 49.56 183 SER A O 1
ATOM 1440 N N . ALA A 1 184 ? 11.539 -0.141 -4.678 1.00 52.44 184 ALA A N 1
ATOM 1441 C CA . ALA A 1 184 ? 10.775 0.467 -3.596 1.00 52.44 184 ALA A CA 1
ATOM 1442 C C . ALA A 1 184 ? 10.761 -0.394 -2.331 1.00 52.44 184 ALA A C 1
ATOM 1444 O O . ALA A 1 184 ? 10.894 0.137 -1.233 1.00 52.44 184 ALA A O 1
ATOM 1445 N N . VAL A 1 185 ? 10.705 -1.721 -2.471 1.00 51.56 185 VAL A N 1
ATOM 1446 C CA . VAL A 1 185 ? 10.837 -2.642 -1.332 1.00 51.56 185 VAL A CA 1
ATOM 1447 C C . VAL A 1 185 ? 12.218 -2.521 -0.701 1.00 51.56 185 VAL A C 1
ATOM 1449 O O . VAL A 1 185 ? 12.347 -2.421 0.517 1.00 51.56 185 VAL A O 1
ATOM 1452 N N . ARG A 1 186 ? 13.272 -2.490 -1.521 1.00 50.56 186 ARG A N 1
ATOM 1453 C CA . ARG A 1 186 ? 14.641 -2.299 -1.038 1.00 50.56 186 ARG A CA 1
ATOM 1454 C C . ARG A 1 186 ? 14.794 -0.955 -0.323 1.00 50.56 186 ARG A C 1
ATOM 1456 O O . ARG A 1 186 ? 15.393 -0.919 0.747 1.00 50.56 186 ARG A O 1
ATOM 1463 N N . THR A 1 187 ? 14.242 0.121 -0.879 1.00 52.66 187 THR A N 1
ATOM 1464 C CA . THR A 1 187 ? 14.229 1.452 -0.254 1.00 52.66 187 THR A CA 1
ATOM 1465 C C . THR A 1 187 ? 13.432 1.438 1.052 1.00 52.66 187 THR A C 1
ATOM 1467 O O . THR A 1 187 ? 13.897 1.983 2.048 1.00 52.66 187 THR A O 1
ATOM 1470 N N . GLY A 1 188 ? 12.293 0.742 1.090 1.00 52.62 188 GLY A N 1
ATOM 1471 C CA . GLY A 1 188 ? 11.463 0.559 2.281 1.00 52.62 188 GLY A CA 1
ATOM 1472 C C . GLY A 1 188 ? 12.167 -0.217 3.394 1.00 52.62 188 GLY A C 1
ATOM 1473 O O . GLY A 1 188 ? 12.113 0.198 4.546 1.00 52.62 188 GLY A O 1
ATOM 1474 N N . LEU A 1 189 ? 12.904 -1.284 3.066 1.00 51.53 189 LEU A N 1
ATOM 1475 C CA . LEU A 1 189 ? 13.711 -2.044 4.030 1.00 51.53 189 LEU A CA 1
ATOM 1476 C C . LEU A 1 189 ? 14.890 -1.230 4.572 1.00 51.53 189 LEU A C 1
ATOM 1478 O O . LEU A 1 189 ? 15.200 -1.324 5.756 1.00 51.53 189 LEU A O 1
ATOM 1482 N N . ILE A 1 190 ? 15.525 -0.411 3.727 1.00 60.53 190 ILE A N 1
ATOM 1483 C CA . ILE A 1 190 ? 16.560 0.534 4.168 1.00 60.53 190 ILE A CA 1
ATOM 1484 C C . ILE A 1 190 ? 15.949 1.569 5.119 1.00 60.53 190 ILE A C 1
ATOM 1486 O O . ILE A 1 190 ? 16.532 1.846 6.163 1.00 60.53 190 ILE A O 1
ATOM 1490 N N . LEU A 1 191 ? 14.761 2.097 4.809 1.00 53.62 191 LEU A N 1
ATOM 1491 C CA . LEU A 1 191 ? 14.055 3.026 5.692 1.00 53.62 191 LEU A CA 1
ATOM 1492 C C . LEU A 1 191 ? 13.663 2.371 7.021 1.00 53.62 191 LEU A C 1
ATOM 1494 O O . LEU A 1 191 ? 13.854 2.979 8.064 1.00 53.62 191 LEU A O 1
ATOM 1498 N N . LEU A 1 192 ? 13.165 1.135 7.002 1.00 53.69 192 LEU A N 1
ATOM 1499 C CA . LEU A 1 192 ? 12.826 0.367 8.204 1.00 53.69 192 LEU A CA 1
ATOM 1500 C C . LEU A 1 192 ? 14.056 0.091 9.072 1.00 53.69 192 LEU A C 1
ATOM 1502 O O . LEU A 1 192 ? 13.969 0.205 10.292 1.00 53.69 192 LEU A O 1
ATOM 1506 N N . ASP A 1 193 ? 15.204 -0.222 8.469 1.00 59.06 193 ASP A N 1
ATOM 1507 C CA . ASP A 1 193 ? 16.468 -0.369 9.197 1.00 59.06 193 ASP A CA 1
ATOM 1508 C C . ASP A 1 193 ? 16.939 0.972 9.785 1.00 59.06 193 ASP A C 1
ATOM 1510 O O . ASP A 1 193 ? 17.359 1.027 10.939 1.00 59.06 193 ASP A O 1
ATOM 1514 N N . LEU A 1 194 ? 16.796 2.077 9.046 1.00 55.62 194 LEU A N 1
ATOM 1515 C CA . LEU A 1 194 ? 17.100 3.423 9.544 1.00 55.62 194 LEU A CA 1
ATOM 1516 C C . LEU A 1 194 ? 16.172 3.837 10.693 1.00 55.62 194 LEU A C 1
ATOM 1518 O O . LEU A 1 194 ? 16.650 4.332 11.710 1.00 55.62 194 LEU A O 1
ATOM 1522 N N . VAL A 1 195 ? 14.867 3.586 10.574 1.00 56.66 195 VAL A N 1
ATOM 1523 C CA . VAL A 1 195 ? 13.868 3.849 11.619 1.00 56.66 195 VAL A CA 1
ATOM 1524 C C . VAL A 1 195 ? 14.136 2.976 12.841 1.00 56.66 195 VAL A C 1
ATOM 1526 O O . VAL A 1 195 ? 14.132 3.477 13.960 1.00 56.66 195 VAL A O 1
ATOM 1529 N N . ARG A 1 196 ? 14.461 1.692 12.650 1.00 65.00 196 ARG A N 1
ATOM 1530 C CA . ARG A 1 196 ? 14.867 0.791 13.735 1.00 65.00 196 ARG A CA 1
ATOM 1531 C C . ARG A 1 196 ? 16.105 1.311 14.464 1.00 65.00 196 ARG A C 1
ATOM 1533 O O . ARG A 1 196 ? 16.129 1.282 15.690 1.00 65.00 196 ARG A O 1
ATOM 1540 N N . ARG A 1 197 ? 17.116 1.791 13.734 1.00 63.44 197 ARG A N 1
ATOM 1541 C CA . ARG A 1 197 ? 18.333 2.387 14.313 1.00 63.44 197 ARG A CA 1
ATOM 1542 C C . ARG A 1 197 ? 18.071 3.727 15.001 1.00 63.44 197 ARG A C 1
ATOM 1544 O O . ARG A 1 197 ? 18.764 4.040 15.958 1.00 63.44 197 ARG A O 1
ATOM 1551 N N . ALA A 1 198 ? 17.096 4.503 14.531 1.00 59.09 198 ALA A N 1
ATOM 1552 C CA . ALA A 1 198 ? 16.713 5.775 15.138 1.00 59.09 198 ALA A CA 1
ATOM 1553 C C . ALA A 1 198 ? 15.861 5.595 16.407 1.00 59.09 198 ALA A C 1
ATOM 1555 O O . ALA A 1 198 ? 15.989 6.375 17.345 1.00 59.09 198 ALA A O 1
ATOM 1556 N N . LEU A 1 199 ? 14.998 4.573 16.443 1.00 52.56 199 LEU A N 1
ATOM 1557 C CA . LEU A 1 199 ? 14.074 4.313 17.552 1.00 52.56 199 LEU A CA 1
ATOM 1558 C C . LEU A 1 199 ? 14.670 3.441 18.666 1.00 52.56 199 LEU A C 1
ATOM 1560 O O . LEU A 1 199 ? 14.180 3.488 19.792 1.00 52.56 199 LEU A O 1
ATOM 1564 N N . LEU A 1 200 ? 15.707 2.648 18.382 1.00 53.47 200 LEU A N 1
ATOM 1565 C CA . LEU A 1 200 ? 16.414 1.868 19.398 1.00 53.47 200 LEU A CA 1
ATOM 1566 C C . LEU A 1 200 ? 17.718 2.581 19.782 1.00 53.47 200 LEU A C 1
ATOM 1568 O O . LEU A 1 200 ? 18.657 2.569 18.984 1.00 53.47 200 LEU A O 1
ATOM 1572 N N . PRO A 1 201 ? 17.827 3.169 20.989 1.00 50.94 201 PRO A N 1
ATOM 1573 C CA . PRO A 1 201 ? 19.094 3.700 21.473 1.00 50.94 201 PRO A CA 1
ATOM 1574 C C . PRO A 1 201 ? 20.076 2.536 21.638 1.00 50.94 201 PRO A C 1
ATOM 1576 O O . PRO A 1 201 ? 19.959 1.723 22.555 1.00 50.94 201 PRO A O 1
ATOM 1579 N N . LEU A 1 202 ? 21.022 2.406 20.706 1.00 51.50 202 LEU A N 1
ATOM 1580 C CA . LEU A 1 202 ? 22.061 1.387 20.800 1.00 51.50 202 LEU A CA 1
ATOM 1581 C C . LEU A 1 202 ? 23.027 1.749 21.939 1.00 51.50 202 LEU A C 1
ATOM 1583 O O . LEU A 1 202 ? 23.512 2.884 21.979 1.00 51.50 202 LEU A O 1
ATOM 1587 N N . PRO A 1 203 ? 23.359 0.807 22.841 1.00 59.44 203 PRO A N 1
ATOM 1588 C CA . PRO A 1 203 ? 24.431 1.011 23.798 1.00 59.44 203 PRO A CA 1
ATOM 1589 C C . PRO A 1 203 ? 25.752 1.162 23.037 1.00 59.44 203 PRO A C 1
ATOM 1591 O O . PRO A 1 203 ? 26.130 0.332 22.208 1.00 59.44 203 PRO A O 1
ATOM 1594 N N . PHE A 1 204 ? 26.426 2.272 23.309 1.00 51.50 204 PHE A N 1
ATOM 1595 C CA . PHE A 1 204 ? 27.667 2.709 22.683 1.00 51.50 204 PHE A CA 1
ATOM 1596 C C . PHE A 1 204 ? 28.821 1.783 23.109 1.00 51.50 204 PHE A C 1
ATOM 1598 O O . PHE A 1 204 ? 29.547 2.079 24.052 1.00 51.50 204 PHE A O 1
ATOM 1605 N N . SER A 1 205 ? 28.984 0.627 22.458 1.00 55.94 205 SER A N 1
ATOM 1606 C CA . SER A 1 205 ? 30.152 -0.235 22.675 1.00 55.94 205 SER A CA 1
ATOM 1607 C C . SER A 1 205 ? 31.155 -0.021 21.549 1.00 55.94 205 SER A C 1
ATOM 1609 O O . SER A 1 205 ? 30.982 -0.490 20.424 1.00 55.94 205 SER A O 1
ATOM 1611 N N . ALA A 1 206 ? 32.192 0.750 21.861 1.00 56.56 206 ALA A N 1
ATOM 1612 C CA . ALA A 1 206 ? 33.276 1.084 20.959 1.00 56.56 206 ALA A CA 1
ATOM 1613 C C . ALA A 1 206 ? 34.113 -0.154 20.591 1.00 56.56 206 ALA A C 1
ATOM 1615 O O . ALA A 1 206 ? 34.526 -0.917 21.459 1.00 56.56 206 ALA A O 1
ATOM 1616 N N . GLY A 1 207 ? 34.438 -0.276 19.301 1.00 60.44 207 GLY A N 1
ATOM 1617 C CA . GLY A 1 207 ? 35.729 -0.823 18.887 1.00 60.44 207 GLY A CA 1
ATOM 1618 C C . GLY A 1 207 ? 35.758 -2.241 18.325 1.00 60.44 207 GLY A C 1
ATOM 1619 O O . GLY A 1 207 ? 36.457 -3.068 18.881 1.00 60.44 207 GLY A O 1
ATOM 1620 N N . VAL A 1 208 ? 35.144 -2.489 17.160 1.00 58.91 208 VAL A N 1
ATOM 1621 C CA . VAL A 1 208 ? 35.727 -3.370 16.123 1.00 58.91 208 VAL A CA 1
ATOM 1622 C C . VAL A 1 208 ? 35.263 -2.875 14.747 1.00 58.91 208 VAL A C 1
ATOM 1624 O O . VAL A 1 208 ? 34.092 -2.982 14.393 1.00 58.91 208 VAL A O 1
ATOM 1627 N N . SER A 1 209 ? 36.188 -2.335 13.950 1.00 59.56 209 SER A N 1
ATOM 1628 C CA . SER A 1 209 ? 35.957 -1.977 12.545 1.00 59.56 209 SER A CA 1
ATOM 1629 C C . SER A 1 209 ? 35.956 -3.246 11.685 1.00 59.56 209 SER A C 1
ATOM 1631 O O . SER A 1 209 ? 36.955 -3.604 11.063 1.00 59.56 209 SER A O 1
ATOM 1633 N N . GLN A 1 210 ? 34.844 -3.980 11.682 1.00 56.91 210 GLN A N 1
ATOM 1634 C CA . GLN A 1 210 ? 34.583 -4.972 10.643 1.00 56.91 210 GLN A CA 1
ATOM 1635 C C . GLN A 1 210 ? 33.944 -4.247 9.460 1.00 56.91 210 GLN A C 1
ATOM 1637 O O . GLN A 1 210 ? 32.838 -3.721 9.578 1.00 56.91 210 GLN A O 1
ATOM 1642 N N . ARG A 1 211 ? 34.635 -4.215 8.309 1.00 50.12 211 ARG A N 1
ATOM 1643 C CA . ARG A 1 211 ? 34.009 -3.819 7.038 1.00 50.12 211 ARG A CA 1
ATOM 1644 C C . ARG A 1 211 ? 32.771 -4.701 6.859 1.00 50.12 211 ARG A C 1
ATOM 1646 O O . ARG A 1 211 ? 32.944 -5.920 6.770 1.00 50.12 211 ARG A O 1
ATOM 1653 N N . PRO A 1 212 ? 31.552 -4.138 6.836 1.00 59.19 212 PRO A N 1
ATOM 1654 C CA . PRO A 1 212 ? 30.357 -4.942 6.682 1.00 59.19 212 PRO A CA 1
ATOM 1655 C C . PRO A 1 212 ? 30.458 -5.646 5.332 1.00 59.19 212 PRO A C 1
ATOM 1657 O O . PRO A 1 212 ? 30.557 -5.001 4.289 1.00 59.19 212 PRO A O 1
ATOM 1660 N N . ALA A 1 213 ? 30.513 -6.978 5.361 1.00 64.56 213 ALA A N 1
ATOM 1661 C CA . ALA A 1 213 ? 30.394 -7.772 4.155 1.00 64.56 213 ALA A CA 1
ATOM 1662 C C . ALA A 1 213 ? 29.072 -7.376 3.496 1.00 64.56 213 ALA A C 1
ATOM 1664 O O . ALA A 1 213 ? 28.006 -7.525 4.094 1.00 64.56 213 ALA A O 1
ATOM 1665 N N . ASP A 1 214 ? 29.182 -6.814 2.298 1.00 65.88 214 ASP A N 1
ATOM 1666 C CA . ASP A 1 214 ? 28.129 -6.150 1.539 1.00 65.88 214 ASP A CA 1
ATOM 1667 C C . ASP A 1 214 ? 27.099 -7.195 1.053 1.00 65.88 214 ASP A C 1
ATOM 1669 O O . ASP A 1 214 ? 27.033 -7.550 -0.125 1.00 65.88 214 ASP A O 1
ATOM 1673 N N . ARG A 1 215 ? 26.334 -7.790 1.981 1.00 76.19 215 ARG A N 1
ATOM 1674 C CA . ARG A 1 215 ? 25.285 -8.776 1.687 1.00 76.19 215 ARG A CA 1
ATOM 1675 C C . ARG A 1 215 ? 24.111 -8.055 1.041 1.00 76.19 215 ARG A C 1
ATOM 1677 O O . ARG A 1 215 ? 23.160 -7.644 1.700 1.00 76.19 215 ARG A O 1
ATOM 1684 N N . ARG A 1 216 ? 24.180 -7.898 -0.277 1.00 81.31 216 ARG A N 1
ATOM 1685 C CA . ARG A 1 216 ? 23.050 -7.433 -1.085 1.00 81.31 216 ARG A CA 1
ATOM 1686 C C . ARG A 1 216 ? 21.987 -8.530 -1.079 1.00 81.31 216 ARG A C 1
ATOM 1688 O O . ARG A 1 216 ? 22.290 -9.657 -1.468 1.00 81.31 216 ARG A O 1
ATOM 1695 N N . LEU A 1 217 ? 20.766 -8.203 -0.644 1.00 76.56 217 LEU A N 1
ATOM 1696 C CA . LEU A 1 217 ? 19.624 -9.107 -0.798 1.00 76.56 217 LEU A CA 1
ATOM 1697 C C . LEU A 1 217 ? 19.474 -9.477 -2.277 1.00 76.56 217 LEU A C 1
ATOM 1699 O O . LEU A 1 217 ? 19.550 -8.609 -3.153 1.00 76.56 217 LEU A O 1
ATOM 1703 N N . THR A 1 218 ? 19.234 -10.758 -2.549 1.00 82.56 218 THR A N 1
ATOM 1704 C CA . THR A 1 218 ? 18.851 -11.193 -3.894 1.00 82.56 218 THR A CA 1
ATOM 1705 C C . THR A 1 218 ? 17.465 -10.632 -4.245 1.00 82.56 218 THR A C 1
ATOM 1707 O O . THR A 1 218 ? 16.671 -10.363 -3.340 1.00 82.56 218 THR A O 1
ATOM 1710 N N . PRO A 1 219 ? 17.122 -10.463 -5.536 1.00 74.88 219 PRO A N 1
ATOM 1711 C CA . PRO A 1 219 ? 15.797 -9.980 -5.936 1.00 74.88 219 PRO A CA 1
ATOM 1712 C C . PRO A 1 219 ? 14.651 -10.808 -5.337 1.00 74.88 219 PRO A C 1
ATOM 1714 O O . PRO A 1 219 ? 13.664 -10.253 -4.867 1.00 74.88 219 PRO A O 1
ATOM 1717 N N . THR A 1 220 ? 14.821 -12.131 -5.261 1.00 76.88 220 THR A N 1
ATOM 1718 C CA . THR A 1 220 ? 13.856 -13.038 -4.627 1.00 76.88 220 THR A CA 1
ATOM 1719 C C . THR A 1 220 ? 13.723 -12.778 -3.128 1.00 76.88 220 THR A C 1
ATOM 1721 O O . THR A 1 220 ? 12.611 -12.741 -2.614 1.00 76.88 220 THR A O 1
ATOM 1724 N N . GLN A 1 221 ? 14.835 -12.560 -2.418 1.00 81.06 221 GLN A N 1
ATOM 1725 C CA . GLN A 1 221 ? 14.793 -12.218 -0.992 1.00 81.06 221 GLN A CA 1
ATOM 1726 C C . GLN A 1 221 ? 14.111 -10.868 -0.762 1.00 81.06 221 GLN A C 1
ATOM 1728 O O . GLN A 1 221 ? 13.338 -10.737 0.183 1.00 81.06 221 GLN A O 1
ATOM 1733 N N . ALA A 1 222 ? 14.368 -9.880 -1.625 1.00 79.69 222 ALA A N 1
ATOM 1734 C CA . ALA A 1 222 ? 13.690 -8.591 -1.563 1.00 79.69 222 ALA A CA 1
ATOM 1735 C C . ALA A 1 222 ? 12.178 -8.759 -1.773 1.00 79.69 222 ALA A C 1
ATOM 1737 O O . ALA A 1 222 ? 11.411 -8.238 -0.977 1.00 79.69 222 ALA A O 1
ATOM 1738 N N . TRP A 1 223 ? 11.740 -9.545 -2.762 1.00 82.00 223 TRP A N 1
ATOM 1739 C CA . TRP A 1 223 ? 10.315 -9.831 -2.975 1.00 82.00 223 TRP A CA 1
ATOM 1740 C C . TRP A 1 223 ? 9.643 -10.497 -1.779 1.00 82.00 223 TRP A C 1
ATOM 1742 O O . TRP A 1 223 ? 8.591 -10.047 -1.339 1.00 82.00 223 TRP A O 1
ATOM 1752 N N . VAL A 1 224 ? 10.264 -11.539 -1.221 1.00 83.75 224 VAL A N 1
ATOM 1753 C CA . VAL A 1 224 ? 9.723 -12.222 -0.039 1.00 83.75 224 VAL A CA 1
ATOM 1754 C C . VAL A 1 224 ? 9.614 -11.246 1.131 1.00 83.75 224 VAL A C 1
ATOM 1756 O O . VAL A 1 224 ? 8.592 -11.213 1.810 1.00 83.75 224 VAL A O 1
ATOM 1759 N N . ALA A 1 225 ? 10.629 -10.406 1.341 1.00 82.81 225 ALA A N 1
ATOM 1760 C CA . ALA A 1 225 ? 10.579 -9.374 2.367 1.00 82.81 225 ALA A CA 1
ATOM 1761 C C . ALA A 1 225 ? 9.461 -8.345 2.111 1.00 82.81 225 ALA A C 1
ATOM 1763 O O . ALA A 1 225 ? 8.813 -7.931 3.068 1.00 82.81 225 ALA A O 1
ATOM 1764 N N . ALA A 1 226 ? 9.182 -7.988 0.851 1.00 82.06 226 ALA A N 1
ATOM 1765 C CA . ALA A 1 226 ? 8.044 -7.140 0.475 1.00 82.06 226 ALA A CA 1
ATOM 1766 C C . ALA A 1 226 ? 6.720 -7.729 0.960 1.00 82.06 226 ALA A C 1
ATOM 1768 O O . ALA A 1 226 ? 5.970 -7.073 1.677 1.00 82.06 226 ALA A O 1
ATOM 1769 N N . LEU A 1 227 ? 6.470 -8.994 0.605 1.00 87.12 227 LEU A N 1
ATOM 1770 C CA . LEU A 1 227 ? 5.235 -9.691 0.947 1.00 87.12 227 LEU A CA 1
ATOM 1771 C C . LEU A 1 227 ? 5.064 -9.823 2.457 1.00 87.12 227 LEU A C 1
ATOM 1773 O O . LEU A 1 227 ? 3.956 -9.680 2.961 1.00 87.12 227 LEU A O 1
ATOM 1777 N N . LEU A 1 228 ? 6.153 -10.063 3.191 1.00 87.31 228 LEU A N 1
ATOM 1778 C CA . LEU A 1 228 ? 6.113 -10.117 4.651 1.00 87.31 228 LEU A CA 1
ATOM 1779 C C . LEU A 1 228 ? 5.771 -8.756 5.267 1.00 87.31 228 LEU A C 1
ATOM 1781 O O . LEU A 1 228 ? 5.005 -8.707 6.227 1.00 87.31 228 LEU A O 1
ATOM 1785 N N . VAL A 1 229 ? 6.305 -7.661 4.718 1.00 84.81 229 VAL A N 1
ATOM 1786 C CA . VAL A 1 229 ? 5.975 -6.300 5.167 1.00 84.81 229 VAL A CA 1
ATOM 1787 C C . VAL A 1 229 ? 4.514 -5.962 4.862 1.00 84.81 229 VAL A C 1
ATOM 1789 O O . VAL A 1 229 ? 3.827 -5.440 5.736 1.00 84.81 229 VAL A O 1
ATOM 1792 N N . GLU A 1 230 ? 4.013 -6.294 3.670 1.00 87.44 230 GLU A N 1
ATOM 1793 C CA . GLU A 1 230 ? 2.606 -6.081 3.304 1.00 87.44 230 GLU A CA 1
ATOM 1794 C C . GLU A 1 230 ? 1.655 -6.939 4.148 1.00 87.44 230 GLU A C 1
ATOM 1796 O O . GLU A 1 230 ? 0.652 -6.440 4.652 1.00 87.44 230 GLU A O 1
ATOM 1801 N N . LEU A 1 231 ? 1.993 -8.208 4.391 1.00 89.81 231 LEU A N 1
ATOM 1802 C CA . LEU A 1 231 ? 1.214 -9.078 5.270 1.00 89.81 231 LEU A CA 1
ATOM 1803 C C . LEU A 1 231 ? 1.183 -8.538 6.705 1.00 89.81 231 LEU A C 1
ATOM 1805 O O . LEU A 1 231 ? 0.132 -8.528 7.343 1.00 89.81 231 LEU A O 1
ATOM 1809 N N . TRP A 1 232 ? 2.322 -8.061 7.210 1.00 88.12 232 TRP A N 1
ATOM 1810 C CA . TRP A 1 232 ? 2.391 -7.425 8.522 1.00 88.12 232 TRP A CA 1
ATOM 1811 C C . TRP A 1 232 ? 1.543 -6.148 8.581 1.00 88.12 232 TRP A C 1
ATOM 1813 O O . TRP A 1 232 ? 0.819 -5.948 9.554 1.00 88.12 232 TRP A O 1
ATOM 1823 N N . LEU A 1 233 ? 1.553 -5.330 7.524 1.00 87.75 233 LEU A N 1
ATOM 1824 C CA . LEU A 1 233 ? 0.682 -4.161 7.400 1.00 87.75 233 LEU A CA 1
ATOM 1825 C C . LEU A 1 233 ? -0.804 -4.558 7.455 1.00 87.75 233 LEU A C 1
ATOM 1827 O O . LEU A 1 233 ? -1.555 -3.958 8.222 1.00 87.75 233 LEU A O 1
ATOM 1831 N N . CYS A 1 234 ? -1.219 -5.600 6.726 1.00 92.31 234 CYS A N 1
ATOM 1832 C CA . CYS A 1 234 ? -2.585 -6.132 6.794 1.00 92.31 234 CYS A CA 1
ATOM 1833 C C . CYS A 1 234 ? -2.973 -6.538 8.222 1.00 92.31 234 CYS A C 1
ATOM 1835 O O . CYS A 1 234 ? -4.082 -6.243 8.660 1.00 92.31 234 CYS A O 1
ATOM 1837 N N . LEU A 1 235 ? -2.069 -7.180 8.970 1.00 90.38 235 LEU A N 1
ATOM 1838 C CA . LEU A 1 235 ? -2.322 -7.560 10.364 1.00 90.38 235 LEU A CA 1
ATOM 1839 C C . LEU A 1 235 ? -2.490 -6.336 11.273 1.00 90.38 235 LEU A C 1
ATOM 1841 O O . LEU A 1 235 ? -3.419 -6.296 12.078 1.00 90.38 235 LEU A O 1
ATOM 1845 N N . VAL A 1 236 ? -1.627 -5.324 11.132 1.00 88.75 236 VAL A N 1
ATOM 1846 C CA . VAL A 1 236 ? -1.719 -4.073 11.906 1.00 88.75 236 VAL A CA 1
ATOM 1847 C C . VAL A 1 236 ? -3.040 -3.353 11.628 1.00 88.75 236 VAL A C 1
ATOM 1849 O O . VAL A 1 236 ? -3.716 -2.937 12.568 1.00 88.75 236 VAL A O 1
ATOM 1852 N N . ILE A 1 237 ? -3.433 -3.236 10.356 1.00 90.31 237 ILE A N 1
ATOM 1853 C CA . ILE A 1 237 ? -4.691 -2.586 9.970 1.00 90.31 237 ILE A CA 1
ATOM 1854 C C . ILE A 1 237 ? -5.896 -3.403 10.456 1.00 90.31 237 ILE A C 1
ATOM 1856 O O . ILE A 1 237 ? -6.829 -2.825 11.004 1.00 90.31 237 ILE A O 1
ATOM 1860 N N . GLY A 1 238 ? -5.869 -4.732 10.320 1.00 90.94 238 GLY A N 1
ATOM 1861 C CA . GLY A 1 238 ? -6.944 -5.607 10.798 1.00 90.94 238 GLY A CA 1
ATOM 1862 C C . GLY A 1 238 ? -7.174 -5.479 12.305 1.00 90.94 238 GLY A C 1
ATOM 1863 O O . GLY A 1 238 ? -8.308 -5.354 12.754 1.00 90.94 238 GLY A O 1
ATOM 1864 N N . HIS A 1 239 ? -6.100 -5.397 13.093 1.00 89.00 239 HIS A N 1
ATOM 1865 C CA . HIS A 1 239 ? -6.215 -5.117 14.525 1.00 89.00 239 HIS A CA 1
ATOM 1866 C C . HIS A 1 239 ? -6.775 -3.725 14.824 1.00 89.00 239 HIS A C 1
ATOM 1868 O O . HIS A 1 239 ? -7.544 -3.570 15.769 1.00 89.00 239 HIS A O 1
ATOM 1874 N N . TYR A 1 240 ? -6.414 -2.719 14.028 1.00 89.25 240 TYR A N 1
ATOM 1875 C CA . TYR A 1 240 ? -6.978 -1.383 14.183 1.00 89.25 240 TYR A CA 1
ATOM 1876 C C . TYR A 1 240 ? -8.476 -1.341 13.830 1.00 89.25 240 TYR A C 1
ATOM 1878 O O . TYR A 1 240 ? -9.238 -0.635 14.484 1.00 89.25 240 TYR A O 1
ATOM 1886 N N . LEU A 1 241 ? -8.921 -2.133 12.850 1.00 91.19 241 LEU A N 1
ATOM 1887 C CA . LEU A 1 241 ? -10.342 -2.294 12.529 1.00 91.19 241 LEU A CA 1
ATOM 1888 C C . LEU A 1 241 ? -11.126 -2.958 13.660 1.00 91.19 241 LEU A C 1
ATOM 1890 O O . LEU A 1 241 ? -12.212 -2.481 13.985 1.00 91.19 241 LEU A O 1
ATOM 1894 N N . ASP A 1 242 ? -10.571 -4.004 14.275 1.00 88.94 242 ASP A N 1
ATOM 1895 C CA . ASP A 1 242 ? -11.153 -4.619 15.475 1.00 88.94 242 ASP A CA 1
ATOM 1896 C C . ASP A 1 242 ? -11.304 -3.570 16.596 1.00 88.94 242 ASP A C 1
ATOM 1898 O O . ASP A 1 242 ? -12.371 -3.451 17.194 1.00 88.94 242 ASP A O 1
ATOM 1902 N N . GLU A 1 243 ? -10.274 -2.747 16.834 1.00 86.69 243 GLU A N 1
ATOM 1903 C CA . GLU A 1 243 ? -10.316 -1.677 17.842 1.00 86.69 243 GLU A CA 1
ATOM 1904 C C . GLU A 1 243 ? -11.403 -0.632 17.535 1.00 86.69 243 GLU A C 1
ATOM 1906 O O . GLU A 1 243 ? -12.141 -0.216 18.430 1.00 86.69 243 GLU A O 1
ATOM 1911 N N . LEU A 1 244 ? -11.530 -0.201 16.276 1.00 88.25 244 LEU A N 1
ATOM 1912 C CA . LEU A 1 244 ? -12.580 0.735 15.866 1.00 88.25 244 LEU A CA 1
ATOM 1913 C C . LEU A 1 244 ? -13.977 0.120 16.008 1.00 88.25 244 LEU A C 1
ATOM 1915 O O . LEU A 1 244 ? -14.901 0.811 16.432 1.00 88.25 244 LEU A O 1
ATOM 1919 N N . ALA A 1 245 ? -14.132 -1.170 15.706 1.00 88.62 245 ALA A N 1
ATOM 1920 C CA . ALA A 1 245 ? -15.387 -1.888 15.892 1.00 88.62 245 ALA A CA 1
ATOM 1921 C C . ALA A 1 245 ? -15.800 -1.950 17.371 1.00 88.62 245 ALA A C 1
ATOM 1923 O O . ALA A 1 245 ? -16.969 -1.719 17.686 1.00 88.62 245 ALA A O 1
ATOM 1924 N N . ASP A 1 246 ? -14.846 -2.208 18.268 1.00 83.69 246 ASP A N 1
ATOM 1925 C CA . ASP A 1 246 ? -15.081 -2.226 19.714 1.00 83.69 246 ASP A CA 1
ATOM 1926 C C . ASP A 1 246 ? -15.467 -0.827 20.233 1.00 83.69 246 ASP A C 1
ATOM 1928 O O . ASP A 1 246 ? -16.416 -0.694 21.011 1.00 83.69 246 ASP A O 1
ATOM 1932 N N . ARG A 1 247 ? -14.804 0.237 19.746 1.00 84.12 247 ARG A N 1
ATOM 1933 C CA . ARG A 1 247 ? -15.155 1.635 20.068 1.00 84.12 247 ARG A CA 1
ATOM 1934 C C . ARG A 1 247 ? -16.558 2.009 19.589 1.00 84.12 247 ARG A C 1
ATOM 1936 O O . ARG A 1 247 ? -17.330 2.588 20.350 1.00 84.12 247 ARG A O 1
ATOM 1943 N N . GLU A 1 248 ? -16.910 1.667 18.350 1.00 86.69 248 GLU A N 1
ATOM 1944 C CA . GLU A 1 248 ? -18.252 1.908 17.803 1.00 86.69 248 GLU A CA 1
ATOM 1945 C C . GLU A 1 248 ? -19.330 1.144 18.577 1.00 86.69 248 GLU A C 1
ATOM 1947 O O . GLU A 1 248 ? -20.412 1.681 18.824 1.00 86.69 248 GLU A O 1
ATOM 1952 N N . ALA A 1 249 ? -19.050 -0.100 18.975 1.00 81.31 249 ALA A N 1
ATOM 1953 C CA . ALA A 1 249 ? -19.965 -0.888 19.788 1.00 81.31 249 ALA A CA 1
ATOM 1954 C C . ALA A 1 249 ? -20.189 -0.230 21.155 1.00 81.31 249 ALA A C 1
ATOM 1956 O O . ALA A 1 249 ? -21.333 -0.031 21.556 1.00 81.31 249 ALA A O 1
ATOM 1957 N N . ALA A 1 250 ? -19.127 0.175 21.846 1.00 80.31 250 ALA A N 1
ATOM 1958 C CA . ALA A 1 250 ? -19.252 0.810 23.151 1.00 80.31 250 ALA A CA 1
ATOM 1959 C C . ALA A 1 250 ? -19.962 2.166 23.104 1.00 80.31 250 ALA A C 1
ATOM 1961 O O . ALA A 1 250 ? -20.824 2.420 23.945 1.00 80.31 250 ALA A O 1
ATOM 1962 N N . ALA A 1 251 ? -19.703 2.975 22.071 1.00 80.88 251 ALA A N 1
ATOM 1963 C CA . ALA A 1 251 ? -20.442 4.212 21.832 1.00 80.88 251 ALA A CA 1
ATOM 1964 C C . ALA A 1 251 ? -21.951 3.956 21.658 1.00 80.88 251 ALA A C 1
ATOM 1966 O O . ALA A 1 251 ? -22.767 4.702 22.194 1.00 80.88 251 ALA A O 1
ATOM 1967 N N . ARG A 1 252 ? -22.342 2.869 20.972 1.00 79.12 252 ARG A N 1
ATOM 1968 C CA . ARG A 1 252 ? -23.757 2.470 20.828 1.00 79.12 252 ARG A CA 1
ATOM 1969 C C . ARG A 1 252 ? -24.398 2.006 22.137 1.00 79.12 252 ARG A C 1
ATOM 1971 O O . ARG A 1 252 ? -25.609 2.131 22.277 1.00 79.12 252 ARG A O 1
ATOM 1978 N N . PHE A 1 253 ? -23.619 1.466 23.073 1.00 78.19 253 PHE A N 1
ATOM 1979 C CA . PHE A 1 253 ? -24.118 0.973 24.363 1.00 78.19 253 PHE A CA 1
ATOM 1980 C C . PHE A 1 253 ? -23.930 1.963 25.525 1.00 78.19 253 PHE A C 1
ATOM 1982 O O . PHE A 1 253 ? -24.255 1.620 26.661 1.00 78.19 253 PHE A O 1
ATOM 1989 N N . GLY A 1 254 ? -23.417 3.173 25.270 1.00 77.12 254 GLY A N 1
ATOM 1990 C CA . GLY A 1 254 ? -23.143 4.162 26.320 1.00 77.12 254 GLY A CA 1
ATOM 1991 C C . GLY A 1 254 ? -22.061 3.711 27.310 1.00 77.12 254 GLY A C 1
ATOM 1992 O O . GLY A 1 254 ? -22.118 4.058 28.491 1.00 77.12 254 GLY A O 1
ATOM 1993 N N . VAL A 1 255 ? -21.112 2.888 26.853 1.00 74.00 255 VAL A N 1
ATOM 1994 C CA . VAL A 1 255 ? -19.967 2.429 27.648 1.00 74.00 255 VAL A CA 1
ATOM 1995 C C . VAL A 1 255 ? -18.766 3.298 27.304 1.00 74.00 255 VAL A C 1
ATOM 1997 O O . VAL A 1 255 ? -18.278 3.271 26.176 1.00 74.00 255 VAL A O 1
ATOM 2000 N N . ASP A 1 256 ? -18.260 4.043 28.280 1.00 72.31 256 ASP A N 1
ATOM 2001 C CA . ASP A 1 256 ? -17.005 4.774 28.120 1.00 72.31 256 ASP A CA 1
ATOM 2002 C C . ASP A 1 256 ? -15.811 3.828 28.338 1.00 72.31 256 ASP A C 1
ATOM 2004 O O . ASP A 1 256 ? -15.439 3.530 29.474 1.00 72.31 256 ASP A O 1
ATOM 2008 N N . ILE A 1 257 ? -15.219 3.323 27.245 1.00 69.38 257 ILE A N 1
ATOM 2009 C CA . ILE A 1 257 ? -14.010 2.476 27.307 1.00 69.38 257 ILE A CA 1
ATOM 2010 C C . ILE A 1 257 ? -12.758 3.307 27.632 1.00 69.38 257 ILE A C 1
ATOM 2012 O O . ILE A 1 257 ? -11.752 2.750 28.074 1.00 69.38 257 ILE A O 1
ATOM 2016 N N . GLU A 1 258 ? -12.783 4.623 27.405 1.00 68.56 258 GLU A N 1
ATOM 2017 C CA . GLU A 1 258 ? -11.618 5.488 27.616 1.00 68.56 258 GLU A CA 1
ATOM 2018 C C . GLU A 1 258 ? -11.453 5.890 29.091 1.00 68.56 258 GLU A C 1
ATOM 2020 O O . GLU A 1 258 ? -10.393 6.391 29.476 1.00 68.56 258 GLU A O 1
ATOM 2025 N N . SER A 1 259 ? -12.446 5.589 29.937 1.00 69.62 259 SER A N 1
ATOM 2026 C CA . SER A 1 259 ? -12.365 5.801 31.379 1.00 69.62 259 SER A CA 1
ATOM 2027 C C . SER A 1 259 ? -11.219 4.985 32.010 1.00 69.62 259 SER A C 1
ATOM 2029 O O . SER A 1 259 ? -11.199 3.752 31.912 1.00 69.62 259 SER A O 1
ATOM 2031 N N . PRO A 1 260 ? -10.253 5.638 32.685 1.00 66.38 260 PRO A N 1
ATOM 2032 C CA . PRO A 1 260 ? -9.115 4.961 33.306 1.00 66.38 260 PRO A CA 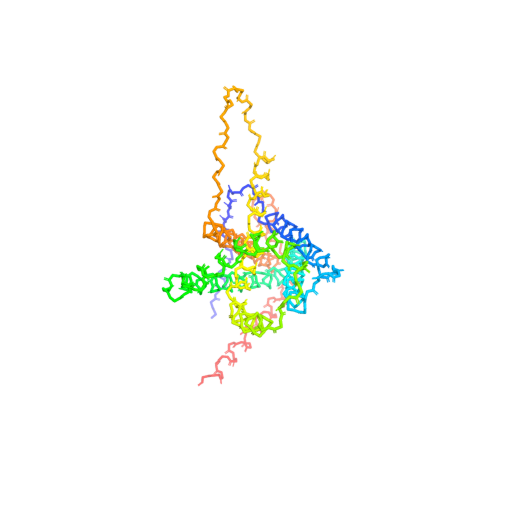1
ATOM 2033 C C . PRO A 1 260 ? -9.490 4.186 34.579 1.00 66.38 260 PRO A C 1
ATOM 2035 O O . PRO A 1 260 ? -8.706 3.351 35.036 1.00 66.38 260 PRO A O 1
ATOM 2038 N N . GLU A 1 261 ? -10.665 4.447 35.158 1.00 62.50 261 GLU A N 1
ATOM 2039 C CA . GLU A 1 261 ? -11.108 3.857 36.419 1.00 62.50 261 GLU A CA 1
ATOM 2040 C C . GLU A 1 261 ? -12.196 2.796 36.178 1.00 62.50 261 GLU A C 1
ATOM 2042 O O . GLU A 1 261 ? -13.334 3.135 35.848 1.00 62.50 261 GLU A O 1
ATOM 2047 N N . PRO A 1 262 ? -11.897 1.495 36.356 1.00 56.50 262 PRO A N 1
ATOM 2048 C CA . PRO A 1 262 ? -12.945 0.487 36.431 1.00 56.50 262 PRO A CA 1
ATOM 2049 C C . PRO A 1 262 ? -13.771 0.675 37.723 1.00 56.50 262 PRO A C 1
ATOM 2051 O O . PRO A 1 262 ? -13.206 1.027 38.761 1.00 56.50 262 PRO A O 1
ATOM 2054 N N . PRO A 1 263 ? -15.083 0.369 37.722 1.00 60.66 263 PRO A N 1
ATOM 2055 C CA . PRO A 1 263 ? -15.841 -0.277 36.652 1.00 60.66 263 PRO A CA 1
ATOM 2056 C C . PRO A 1 263 ? -16.324 0.706 35.578 1.00 60.66 263 PRO A C 1
ATOM 2058 O O . PRO A 1 263 ? -16.780 1.800 35.903 1.00 60.66 263 PRO A O 1
ATOM 2061 N N . TYR A 1 264 ? -16.304 0.266 34.312 1.00 58.00 264 TYR A N 1
ATOM 2062 C CA . TYR A 1 264 ? -16.908 0.992 33.193 1.00 58.00 264 TYR A CA 1
ATOM 2063 C C . TYR A 1 264 ? -18.357 1.344 33.546 1.00 58.00 264 TYR A C 1
ATOM 2065 O O . TYR A 1 264 ? -19.212 0.461 33.675 1.00 58.00 264 TYR A O 1
ATOM 2073 N N . ARG A 1 265 ? -18.632 2.629 33.788 1.00 54.00 265 ARG A N 1
ATOM 2074 C CA . ARG A 1 265 ? -19.996 3.081 34.049 1.00 54.00 265 ARG A CA 1
ATOM 2075 C C . ARG A 1 265 ? -20.739 3.066 32.726 1.00 54.00 265 ARG A C 1
ATOM 2077 O O . ARG A 1 265 ? -20.365 3.770 31.798 1.00 54.00 265 ARG A O 1
ATOM 2084 N N . PHE A 1 266 ? -21.818 2.296 32.675 1.00 58.41 266 PHE A N 1
ATOM 2085 C CA . PHE A 1 266 ? -22.876 2.558 31.716 1.00 58.41 266 PHE A CA 1
ATOM 2086 C C . PHE A 1 266 ? -23.436 3.930 32.077 1.00 58.41 266 PHE A C 1
ATOM 2088 O O . PHE 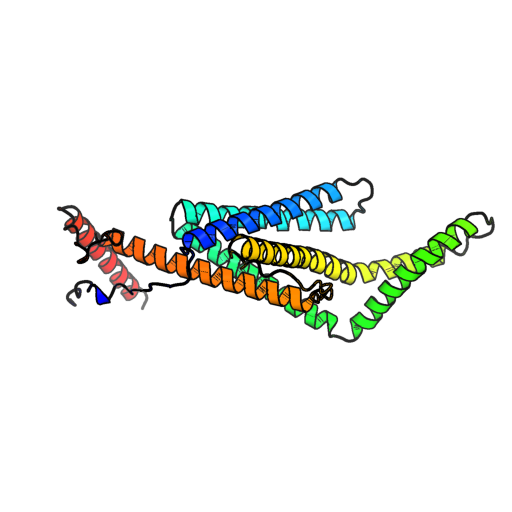A 1 266 ? -24.101 4.076 33.112 1.00 58.41 266 PHE A O 1
ATOM 2095 N N . GLU A 1 267 ? -23.134 4.947 31.275 1.00 56.69 267 GLU A N 1
ATOM 2096 C CA . GLU A 1 267 ? -23.925 6.162 31.343 1.00 56.69 267 GLU A CA 1
ATOM 2097 C C . GLU A 1 267 ? -25.334 5.743 30.959 1.00 56.69 267 GLU A C 1
ATOM 2099 O O . GLU A 1 267 ? -25.607 5.314 29.840 1.00 56.69 267 GLU A O 1
ATOM 2104 N N . ARG A 1 268 ? -26.222 5.745 31.953 1.00 54.88 268 ARG A N 1
ATOM 2105 C CA . ARG A 1 268 ? -27.627 5.427 31.762 1.00 54.88 268 ARG A CA 1
ATOM 2106 C C . ARG A 1 268 ? -28.138 6.465 30.766 1.00 54.88 268 ARG A C 1
ATOM 2108 O O . ARG A 1 268 ? -28.374 7.599 31.170 1.00 54.88 268 ARG A O 1
ATOM 2115 N N . ILE A 1 269 ? -28.222 6.089 29.487 1.00 53.19 269 ILE A N 1
ATOM 2116 C CA . ILE A 1 269 ? -28.643 6.956 28.385 1.00 53.19 269 ILE A CA 1
ATOM 2117 C C . ILE A 1 269 ? -30.001 7.527 28.794 1.00 53.19 269 ILE A C 1
ATOM 2119 O O . ILE A 1 269 ? -31.010 6.821 28.792 1.00 53.19 269 ILE A O 1
ATOM 2123 N N . GLY A 1 270 ? -30.013 8.773 29.268 1.00 55.34 270 GLY A N 1
ATOM 2124 C CA . GLY A 1 270 ? -31.231 9.415 29.746 1.00 55.34 270 GLY A CA 1
ATOM 2125 C C . GLY A 1 270 ? -32.230 9.470 28.599 1.00 55.34 270 GLY A C 1
ATOM 2126 O O . GLY A 1 270 ? -31.832 9.913 27.534 1.00 55.34 270 GLY A O 1
ATOM 2127 N N . SER A 1 271 ? -33.458 8.972 28.817 1.00 56.09 271 SER A N 1
ATOM 2128 C CA . SER A 1 271 ? -34.676 8.942 27.964 1.00 56.09 271 SER A CA 1
ATOM 2129 C C . SER A 1 271 ? -34.563 8.668 26.446 1.00 56.09 271 SER A C 1
ATOM 2131 O O . SER A 1 271 ? -35.383 7.923 25.927 1.00 56.09 271 SER A O 1
ATOM 2133 N N . ALA A 1 272 ? -33.563 9.184 25.735 1.00 54.84 272 ALA A N 1
ATOM 2134 C CA . ALA A 1 272 ? -33.234 8.911 24.336 1.00 54.84 272 ALA A CA 1
ATOM 2135 C C . ALA A 1 272 ? -32.826 7.447 24.074 1.00 54.84 272 ALA A C 1
ATOM 2137 O O . ALA A 1 272 ? -33.012 6.936 22.973 1.00 54.84 272 ALA A O 1
ATOM 2138 N N . GLY A 1 273 ? -32.321 6.740 25.092 1.00 55.97 273 GLY A N 1
ATOM 2139 C CA . GLY A 1 273 ? -31.984 5.317 24.977 1.00 55.97 273 GLY A CA 1
ATOM 2140 C C . GLY A 1 273 ? -33.212 4.421 24.800 1.00 55.97 273 GLY A C 1
ATOM 2141 O O . GLY A 1 273 ? -33.127 3.395 24.132 1.00 55.97 273 GLY A O 1
ATOM 2142 N N . ALA A 1 274 ? -34.367 4.830 25.339 1.00 64.12 274 ALA A N 1
ATOM 2143 C CA . ALA A 1 274 ? -35.614 4.086 25.181 1.00 64.12 274 ALA A CA 1
ATOM 2144 C C . ALA A 1 274 ? -36.128 4.140 23.731 1.00 64.12 274 ALA A C 1
ATOM 2146 O O . ALA A 1 274 ? -36.540 3.112 23.198 1.00 64.12 274 ALA A O 1
ATOM 2147 N N . GLU A 1 275 ? -36.027 5.299 23.066 1.00 69.31 275 GLU A N 1
ATOM 2148 C CA . GLU A 1 275 ? -36.393 5.437 21.648 1.00 69.31 275 GLU A CA 1
ATOM 2149 C C . GLU A 1 275 ? -35.462 4.630 20.732 1.00 69.31 275 GLU A C 1
ATOM 2151 O O . GLU A 1 275 ? -35.934 3.951 19.821 1.00 69.31 275 GLU A O 1
ATOM 2156 N N . GLN A 1 276 ? -34.150 4.626 20.995 1.00 63.91 276 GLN A N 1
ATOM 2157 C CA . GLN A 1 276 ? -33.204 3.825 20.207 1.00 63.91 276 GLN A CA 1
ATOM 2158 C C . GLN A 1 276 ? -33.375 2.313 20.419 1.00 63.91 276 GLN A C 1
ATOM 2160 O O . GLN A 1 276 ? -33.228 1.539 19.468 1.00 63.91 276 GLN A O 1
ATOM 2165 N N . GLU A 1 277 ? -33.710 1.869 21.636 1.00 69.38 277 GLU A N 1
ATOM 2166 C CA . GLU A 1 277 ? -34.030 0.460 21.894 1.00 69.38 277 GLU A CA 1
ATOM 2167 C C . GLU A 1 277 ? -35.312 0.040 21.151 1.00 69.38 277 GLU A C 1
ATOM 2169 O O . GLU A 1 277 ? -35.379 -1.058 20.585 1.00 69.38 277 GLU A O 1
ATOM 2174 N N . GLU A 1 278 ? -36.309 0.925 21.081 1.00 78.06 278 GLU A N 1
ATOM 2175 C CA . GLU A 1 278 ? -37.552 0.696 20.343 1.00 78.06 278 GLU A CA 1
ATOM 2176 C C . GLU A 1 278 ? -37.337 0.686 18.817 1.00 78.06 278 GLU A C 1
ATOM 2178 O O . GLU A 1 278 ? -37.852 -0.199 18.122 1.00 78.06 278 GLU A O 1
ATOM 2183 N N . GLU A 1 279 ? -36.491 1.575 18.288 1.00 79.75 279 GLU A N 1
ATOM 2184 C CA . GLU A 1 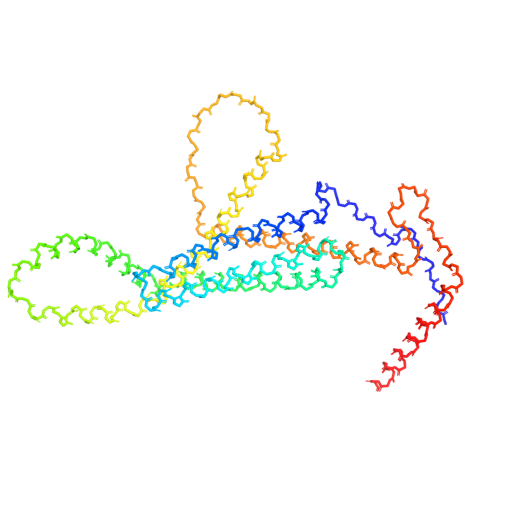279 ? -36.110 1.590 16.872 1.00 79.75 279 GLU A CA 1
ATOM 2185 C C . GLU A 1 279 ? -35.335 0.320 16.476 1.00 79.75 279 GLU A C 1
ATOM 2187 O O . GLU A 1 279 ? -35.646 -0.318 15.461 1.00 79.75 279 GLU A O 1
ATOM 2192 N N . MET A 1 280 ? -34.382 -0.126 17.305 1.00 65.81 280 MET A N 1
ATOM 2193 C CA . MET A 1 280 ? -33.674 -1.390 17.074 1.00 65.81 280 MET A CA 1
ATOM 2194 C C . MET A 1 280 ? -34.611 -2.600 17.126 1.00 65.81 280 MET A C 1
ATOM 2196 O O . MET A 1 280 ? -34.491 -3.493 16.278 1.00 65.81 280 MET A O 1
ATOM 2200 N N . ARG A 1 281 ? -35.579 -2.626 18.054 1.00 74.88 281 ARG A N 1
ATOM 2201 C CA . ARG A 1 281 ? -36.617 -3.671 18.092 1.00 74.88 281 ARG A CA 1
ATOM 2202 C C . ARG A 1 281 ? -37.455 -3.681 16.816 1.00 74.88 281 ARG A C 1
ATOM 2204 O O . ARG A 1 281 ? -37.694 -4.758 16.261 1.00 74.88 281 ARG A O 1
ATOM 2211 N N . MET A 1 282 ? -37.850 -2.515 16.299 1.00 77.38 282 MET A N 1
ATOM 2212 C CA . MET A 1 282 ? -38.582 -2.425 15.030 1.00 77.38 282 MET A CA 1
ATOM 2213 C C . MET A 1 282 ? -37.750 -2.912 13.834 1.00 77.38 282 MET A C 1
ATOM 2215 O O . MET A 1 282 ? -38.263 -3.645 12.979 1.00 77.38 282 MET A O 1
ATOM 2219 N N . LEU A 1 283 ? -36.463 -2.562 13.765 1.00 71.62 283 LEU A N 1
ATOM 2220 C CA . LEU A 1 283 ? -35.571 -2.992 12.681 1.00 71.62 283 LEU A CA 1
ATOM 2221 C C . LEU A 1 283 ? -35.273 -4.498 12.725 1.00 71.62 283 LEU A C 1
ATOM 2223 O O . LEU A 1 283 ? -35.249 -5.146 11.672 1.00 71.62 283 LEU A O 1
ATOM 2227 N N . GLN A 1 284 ? -35.099 -5.079 13.915 1.00 73.31 284 GLN A N 1
ATOM 2228 C CA . GLN A 1 284 ? -34.951 -6.528 14.079 1.00 73.31 284 GLN A CA 1
ATOM 2229 C C . GLN A 1 284 ? -36.231 -7.276 13.689 1.00 73.31 284 GLN A C 1
ATOM 2231 O O . GLN A 1 284 ? -36.151 -8.244 12.929 1.00 73.31 284 GLN A O 1
ATOM 2236 N N . GLY A 1 285 ? -37.409 -6.788 14.098 1.00 73.06 285 GLY A N 1
ATOM 2237 C CA . GLY A 1 285 ? -38.695 -7.354 13.678 1.00 73.06 285 GLY A CA 1
ATOM 2238 C C . GLY A 1 285 ? -38.864 -7.373 12.153 1.00 73.06 285 GLY A C 1
ATOM 2239 O O . GLY A 1 285 ? -39.270 -8.386 11.580 1.00 73.06 285 GLY A O 1
ATOM 2240 N N . ARG A 1 286 ? -38.458 -6.295 11.463 1.00 71.06 286 ARG A N 1
ATOM 2241 C CA . ARG A 1 286 ? -38.484 -6.235 9.991 1.00 71.06 286 ARG A CA 1
ATOM 2242 C C . ARG A 1 286 ? -37.514 -7.212 9.329 1.00 71.06 286 ARG A C 1
ATOM 2244 O O . ARG A 1 286 ? -37.876 -7.781 8.302 1.00 71.06 286 ARG A O 1
ATOM 2251 N N . ARG A 1 287 ? -36.307 -7.428 9.872 1.00 60.84 287 ARG A N 1
ATOM 2252 C CA . ARG A 1 287 ? -35.350 -8.401 9.301 1.00 60.84 287 ARG A CA 1
ATOM 2253 C C . ARG A 1 287 ? -35.860 -9.831 9.415 1.00 60.84 287 ARG A C 1
ATOM 2255 O O . ARG A 1 287 ? -35.806 -10.554 8.426 1.00 60.84 287 ARG A O 1
ATOM 2262 N N . VAL A 1 288 ? -36.408 -10.212 10.568 1.00 63.53 288 VAL A N 1
ATOM 2263 C CA . VAL A 1 288 ? -36.966 -11.559 10.774 1.00 63.53 288 VAL A CA 1
ATOM 2264 C C . VAL A 1 288 ? -38.141 -11.810 9.823 1.00 63.53 288 VAL A C 1
ATOM 2266 O O . VAL A 1 288 ? -38.175 -12.844 9.163 1.00 63.53 288 VAL A O 1
ATOM 2269 N N . ALA A 1 289 ? -39.031 -10.826 9.647 1.00 60.69 289 ALA A N 1
ATOM 2270 C CA . ALA A 1 289 ? -40.146 -10.913 8.699 1.00 60.69 289 ALA A CA 1
ATOM 2271 C C . ALA A 1 289 ? -39.713 -10.942 7.218 1.00 60.69 289 ALA A C 1
ATOM 2273 O O . ALA A 1 289 ? -40.454 -11.435 6.367 1.00 60.69 289 ALA A O 1
ATOM 2274 N N . LYS A 1 290 ? -38.537 -10.391 6.884 1.00 59.00 290 LYS A N 1
ATOM 2275 C CA . LYS A 1 290 ? -37.976 -10.434 5.524 1.00 59.00 290 LYS A CA 1
ATOM 2276 C C . LYS A 1 290 ? -37.323 -11.784 5.233 1.00 59.00 290 LYS A C 1
ATOM 2278 O O . LYS A 1 290 ? -37.495 -12.305 4.138 1.00 59.00 290 LYS A O 1
ATOM 2283 N N . VAL A 1 291 ? -36.624 -12.356 6.216 1.00 58.88 291 VAL A N 1
ATOM 2284 C CA . VAL A 1 291 ? -36.028 -13.695 6.109 1.00 58.88 291 VAL A CA 1
ATOM 2285 C C . VAL A 1 291 ? -37.122 -14.758 6.011 1.00 58.88 291 VAL A C 1
ATOM 2287 O O . VAL A 1 291 ? -37.008 -15.638 5.174 1.00 58.88 291 VAL A O 1
ATOM 2290 N N . SER A 1 292 ? -38.229 -14.642 6.751 1.00 51.75 292 SER A N 1
ATOM 2291 C CA . SER A 1 292 ? -39.328 -15.620 6.693 1.00 51.75 292 SER A CA 1
ATOM 2292 C C . SER A 1 292 ? -40.187 -15.577 5.420 1.00 51.75 292 SER A C 1
ATOM 2294 O O . SER A 1 292 ? -41.028 -16.448 5.252 1.00 51.75 292 SER A O 1
ATOM 2296 N N . ARG A 1 293 ? -40.022 -14.574 4.543 1.00 57.31 293 ARG A N 1
ATOM 2297 C CA . ARG A 1 293 ? -40.658 -14.532 3.206 1.00 57.31 293 ARG A CA 1
ATOM 2298 C C . ARG A 1 293 ? -39.738 -15.000 2.077 1.00 57.31 293 ARG A C 1
ATOM 2300 O O . ARG A 1 293 ? -40.181 -15.068 0.937 1.00 57.31 293 ARG A O 1
ATOM 2307 N N . ALA A 1 294 ? -38.458 -15.220 2.373 1.00 52.91 294 ALA A N 1
ATOM 2308 C CA . ALA A 1 294 ? -37.457 -15.651 1.399 1.00 52.91 294 ALA A CA 1
ATOM 2309 C C . ALA A 1 294 ? -37.270 -17.182 1.367 1.00 52.91 294 ALA A C 1
ATOM 2311 O O . ALA A 1 294 ? -36.427 -17.669 0.617 1.00 52.91 294 ALA A O 1
ATOM 2312 N N . TRP A 1 295 ? -38.057 -17.908 2.164 1.00 45.12 295 TRP A N 1
ATOM 2313 C CA . TRP A 1 295 ? -38.205 -19.364 2.182 1.00 45.12 295 TRP A CA 1
ATOM 2314 C C . TRP A 1 295 ? -39.666 -19.706 1.904 1.00 45.12 295 TRP A C 1
ATOM 2316 O O . TRP A 1 295 ? -39.903 -20.781 1.316 1.00 45.12 295 TRP A O 1
#

Organism: NCBI:txid5288

Secondary structure (DSSP, 8-state):
--------GGGS------SSS-HHHHHHHHHHHHHHHHHHHHHHHHHHHT-TT--HHHHHHHHHHHHHHHHHHHHHHHHHHHHHHT-HHHHHHHHHHHHHHHHHHHHHHHHHHHHHHSSHHHHHHHHHHHHHHHHHHHHHHHHHHTT-TT-SSHHHHHHHHHHHHTTTHHHHHHHHHHHHHHHHHHHHHHHHHHHHHHHS----------PPP--PPPHHHHHHHHHHHHHHHHHHHHHHHHHHHHHHHHHHHTB-TT-SSSS--B----SHHHHHHHHHHHHHHHHHHHHTT--

Sequence (295 aa):
MQSFAPFTPSDVRHRRFCLCVPARWGVLALSLAGATISACHGIAATIRLCSPEVDAWSAWVEVASIVLWGSLVVLCLYGWAGAISQKREWVEWFYELVWWHLWVNAVVGIYLLIMLALPGPKAVTARVWYVRRDARVLHGAYAAWLTSPCCRSTKLALETLQREAQADVTAELVAKVTLTCFSAVRTGLILLDLVRRALLPLPFSAGVSQRPADRRLTPTQAWVAALLVELWLCLVIGHYLDELADREAAARFGVDIESPEPPYRFERIGSAGAEQEEEMRMLQGRRVAKVSRAW